Protein AF-A0A966PX24-F1 (afdb_monomer_lite)

Foldseek 3Di:
DDDDDDDPPDDDPPPDPPPQADQDDAFKWKKAFQQAPCLLVLDHDLPDLAHDKDKAWWAADPLAGIEGCPDPLVVVRGPDDIFMKMKGKMKIACADRHPNHGDVVCVVVLVIDIHMYIDGPVVVVLVVVQCVVPNSSFWIWMWGQHDSVVRDIHIDTDPGDVLVVCVVPPVVSNSVSSVSRSVCRVCNVVVRGDHDDSVRSVCSVVVVVDPDDDDDDDDPDPPDDPVVVVCVVPVPD

pLDDT: mean 80.32, std 22.21, range [27.73, 97.62]

Sequence (237 aa):
MSISTFTLGGSSPILSAGKARWKPQKGKYRISFVALPGIENGTPDFNASAPLFKGGRRLYNKDVGYFLDNGPEFQKFATEPSKVAIATVVVLWPVDMTTGKVDPTRLARGEYEVKTWTLSLDKYKQLDTTNSEFPLTKHDVLADVTDPTFHKMSFSPARENLLLSVKEKTPQIYNDLISVAKDLFNRLQDDIAQDLTVDQIREKLSGKNGGSPVAGMQNTASSFNADDVLNDVLGDI

Secondary structure (DSSP, 8-state):
--PPP--TTS--TT--TTSSB--PPSEEEEEEE---TTGGGT---TTSSS---EEEEEEEETTTEEEE--SHHHHTT-SEEEEEEEEEEEEEP-B-TTT--B-HHHHHTT--EEEEEEE-HHHHHHHHHHHHHS-TTTS-EEEEEEETTTTEEEEEE-SS-HHHHHHHH-HHHHHHHHHHHHHHHHTHHHHH-B---HHHHHHHHHTTT--PPP-----------TTHHHHTTSS--

Structure (mmCIF, N/CA/C/O backbone):
data_AF-A0A966PX24-F1
#
_entry.id   AF-A0A966PX24-F1
#
loop_
_atom_site.group_PDB
_atom_site.id
_atom_site.type_symbol
_atom_site.label_atom_id
_atom_site.label_alt_id
_atom_site.label_comp_id
_atom_site.label_asym_id
_atom_site.label_entity_id
_atom_site.label_seq_id
_atom_site.pdbx_PDB_ins_code
_atom_site.Cartn_x
_atom_site.Cartn_y
_atom_site.Cartn_z
_atom_site.occupancy
_atom_site.B_iso_or_equiv
_atom_site.auth_seq_id
_atom_site.auth_comp_id
_atom_site.auth_asym_id
_atom_site.auth_atom_id
_atom_site.pdbx_PDB_model_num
ATOM 1 N N . MET A 1 1 ? -11.482 -25.754 -13.880 1.00 31.16 1 MET A N 1
ATOM 2 C CA . MET A 1 1 ? -12.458 -24.924 -14.619 1.00 31.16 1 MET A CA 1
ATOM 3 C C . MET A 1 1 ? -13.615 -24.624 -13.685 1.00 31.16 1 MET A C 1
ATOM 5 O O . MET A 1 1 ? -14.239 -25.562 -13.218 1.00 31.16 1 MET A O 1
ATOM 9 N N . SER A 1 2 ? -13.841 -23.354 -13.357 1.00 29.16 2 SER A N 1
ATOM 10 C CA . SER A 1 2 ? -14.934 -22.901 -12.490 1.00 29.16 2 SER A CA 1
ATOM 11 C C . SER A 1 2 ? -15.694 -21.824 -13.254 1.00 29.16 2 SER A C 1
ATOM 13 O O . SER A 1 2 ? -15.174 -20.725 -13.434 1.00 29.16 2 SER A O 1
ATOM 15 N N . ILE A 1 3 ? -16.872 -22.171 -13.770 1.00 31.83 3 ILE A N 1
ATOM 16 C CA . ILE A 1 3 ? -17.788 -21.229 -14.418 1.00 31.83 3 ILE A CA 1
ATOM 17 C C . ILE A 1 3 ? -18.596 -20.552 -13.311 1.00 31.83 3 ILE A C 1
ATOM 19 O O . ILE A 1 3 ? -19.344 -21.216 -12.597 1.00 31.83 3 ILE A O 1
ATOM 23 N N . SER A 1 4 ? -18.448 -19.236 -13.179 1.00 31.05 4 SER A N 1
ATOM 24 C CA . SER A 1 4 ? -19.315 -18.419 -12.330 1.00 31.05 4 SER A CA 1
ATOM 25 C C . SER A 1 4 ? -20.559 -18.008 -13.120 1.00 31.05 4 SER A C 1
ATOM 27 O O . SER A 1 4 ? -20.455 -17.547 -14.255 1.00 31.05 4 SER A O 1
ATOM 29 N N . THR A 1 5 ? -21.735 -18.186 -12.518 1.00 28.95 5 THR A N 1
ATOM 30 C CA . THR A 1 5 ? -23.030 -17.772 -13.084 1.00 28.95 5 THR A CA 1
ATOM 31 C C . THR A 1 5 ? -23.319 -16.322 -12.691 1.00 28.95 5 THR A C 1
ATOM 33 O O . THR A 1 5 ? -23.063 -15.940 -11.551 1.00 28.95 5 THR A O 1
ATOM 36 N N . PHE A 1 6 ? -23.858 -15.522 -13.615 1.00 28.62 6 PHE A N 1
ATOM 37 C CA . PHE A 1 6 ? -24.203 -14.114 -13.391 1.00 28.62 6 PHE A CA 1
ATOM 38 C C . PHE A 1 6 ? -25.721 -13.912 -13.430 1.00 28.62 6 PHE A C 1
ATOM 40 O O . PHE A 1 6 ? -26.399 -14.450 -14.303 1.00 28.62 6 PHE A O 1
ATOM 47 N N . THR A 1 7 ? -26.244 -13.085 -12.525 1.00 32.84 7 THR A N 1
ATOM 48 C CA . THR A 1 7 ? -27.629 -12.590 -12.554 1.00 32.84 7 THR A CA 1
ATOM 49 C C . THR A 1 7 ? -27.636 -11.069 -12.684 1.00 32.84 7 THR A C 1
ATOM 51 O O . THR A 1 7 ? -26.924 -10.375 -11.957 1.00 32.84 7 THR A O 1
ATOM 54 N N . LEU A 1 8 ? -28.454 -10.548 -13.601 1.00 27.73 8 LEU A N 1
ATOM 55 C CA . LEU A 1 8 ? -28.658 -9.111 -13.804 1.00 27.73 8 LEU A CA 1
ATOM 56 C C . LEU A 1 8 ? -29.336 -8.482 -12.575 1.00 27.73 8 LEU A C 1
ATOM 58 O O . LEU A 1 8 ? -30.383 -8.955 -12.141 1.00 27.73 8 LEU A O 1
ATOM 62 N N . GLY A 1 9 ? -28.740 -7.413 -12.034 1.00 34.66 9 GLY A N 1
ATOM 63 C CA . GLY A 1 9 ? -29.301 -6.612 -10.932 1.00 34.66 9 GLY A CA 1
ATOM 64 C C . GLY A 1 9 ? -28.546 -6.674 -9.597 1.00 34.66 9 GLY A C 1
ATOM 65 O O . GLY A 1 9 ? -28.864 -5.906 -8.696 1.00 34.66 9 GLY A O 1
ATOM 66 N N . GLY A 1 10 ? -27.526 -7.527 -9.464 1.00 29.64 10 GLY A N 1
ATOM 67 C CA . GLY A 1 10 ? -26.609 -7.527 -8.318 1.00 29.64 10 GLY A CA 1
ATOM 68 C C . GLY A 1 10 ? -25.283 -6.854 -8.668 1.00 29.64 10 GLY A C 1
ATOM 69 O O . GLY A 1 10 ? -24.714 -7.121 -9.729 1.00 29.64 10 GLY A O 1
ATOM 70 N N . SER A 1 11 ? -24.766 -5.990 -7.793 1.00 32.47 11 SER A N 1
ATOM 71 C CA . SER A 1 11 ? -23.423 -5.413 -7.921 1.00 32.47 11 SER A CA 1
ATOM 72 C C . SER A 1 11 ? -22.376 -6.532 -7.963 1.00 32.47 11 SER A C 1
ATOM 74 O O . SER A 1 11 ? -22.016 -7.094 -6.933 1.00 32.47 11 SER A O 1
ATOM 76 N N . SER A 1 12 ? -21.911 -6.877 -9.163 1.00 35.41 12 SER A N 1
ATOM 77 C CA . SER A 1 12 ? -20.870 -7.882 -9.392 1.00 35.41 12 SER A CA 1
ATOM 78 C C . SER A 1 12 ? -19.492 -7.281 -9.070 1.00 35.41 12 SER A C 1
ATOM 80 O O . SER A 1 12 ? -19.063 -6.386 -9.800 1.00 35.41 12 SER A O 1
ATOM 82 N N . PRO A 1 13 ? -18.750 -7.743 -8.041 1.00 40.41 13 PRO A N 1
ATOM 83 C CA . PRO A 1 13 ? -17.466 -7.130 -7.676 1.00 40.41 13 PRO A CA 1
ATOM 84 C C . PRO A 1 13 ? -16.283 -7.556 -8.564 1.00 40.41 13 PRO A C 1
ATOM 86 O O . PRO A 1 13 ? -15.174 -7.063 -8.386 1.00 40.41 13 PRO A O 1
ATOM 89 N N . ILE A 1 14 ? -16.474 -8.488 -9.505 1.00 37.72 14 ILE A N 1
ATOM 90 C CA . ILE A 1 14 ? -15.361 -9.234 -10.129 1.00 37.72 14 ILE A CA 1
ATOM 91 C C . ILE A 1 14 ? -14.915 -8.686 -11.502 1.00 37.72 14 ILE A C 1
ATOM 93 O O . ILE A 1 14 ? -13.934 -9.158 -12.068 1.00 37.72 14 ILE A O 1
ATOM 97 N N . LEU A 1 15 ? -15.536 -7.628 -12.030 1.00 32.66 15 LEU A N 1
ATOM 98 C CA . LEU A 1 15 ? -15.174 -7.072 -13.344 1.00 32.66 15 LEU A CA 1
ATOM 99 C C . LEU A 1 15 ? -14.660 -5.634 -13.265 1.00 32.66 15 LEU A C 1
ATOM 101 O O . LEU A 1 15 ? -15.243 -4.714 -13.828 1.00 32.66 15 LEU A O 1
ATOM 105 N N . SER A 1 16 ? -13.518 -5.434 -12.607 1.00 37.44 16 SER A N 1
ATOM 106 C CA . SER A 1 16 ? -12.675 -4.277 -12.926 1.00 37.44 16 SER A CA 1
ATOM 107 C C . SER A 1 16 ? -11.226 -4.491 -12.498 1.00 37.44 16 SER A C 1
ATOM 109 O O . SER A 1 16 ? -10.823 -4.084 -11.408 1.00 37.44 16 SER A O 1
ATOM 111 N N . ALA A 1 17 ? -10.407 -5.036 -13.400 1.00 38.47 17 ALA A N 1
ATOM 112 C CA . ALA A 1 17 ? -8.948 -4.947 -13.294 1.00 38.47 17 ALA A CA 1
ATOM 113 C C . ALA A 1 17 ? -8.466 -3.480 -13.158 1.00 38.47 17 ALA A C 1
ATOM 115 O O . ALA A 1 17 ? -7.418 -3.220 -12.582 1.00 38.47 17 ALA A O 1
ATOM 116 N N . GLY A 1 18 ? -9.275 -2.499 -13.589 1.00 39.28 18 GLY A N 1
ATOM 117 C CA . GLY A 1 18 ? -8.998 -1.067 -13.431 1.00 39.28 18 GLY A CA 1
ATOM 118 C C . GLY A 1 18 ? -9.263 -0.450 -12.045 1.00 39.28 18 GLY A C 1
ATOM 119 O O . GLY A 1 18 ? -8.766 0.645 -11.799 1.00 39.28 18 GLY A O 1
ATOM 120 N N . LYS A 1 19 ? -10.008 -1.097 -11.126 1.00 55.34 19 LYS A N 1
ATOM 121 C CA . LYS A 1 19 ? -10.327 -0.520 -9.790 1.00 55.34 19 LYS A CA 1
ATOM 122 C C . LYS A 1 19 ? -9.577 -1.163 -8.623 1.00 55.34 19 LYS A C 1
ATOM 124 O O . LYS A 1 19 ? -9.807 -0.755 -7.487 1.00 55.34 19 LYS A O 1
ATOM 129 N N . ALA A 1 20 ? -8.723 -2.154 -8.872 1.00 77.25 20 ALA A N 1
ATOM 130 C CA . ALA A 1 20 ? -7.977 -2.840 -7.818 1.00 77.25 20 ALA A CA 1
ATOM 131 C C . ALA A 1 20 ? -6.827 -1.987 -7.265 1.00 77.25 20 ALA A C 1
ATOM 133 O O . ALA A 1 20 ? -6.558 -2.023 -6.070 1.00 77.25 20 ALA A O 1
ATOM 134 N N . ARG A 1 21 ? -6.188 -1.175 -8.114 1.00 88.44 21 ARG A N 1
ATOM 135 C CA . ARG A 1 21 ? -5.033 -0.360 -7.734 1.00 88.44 21 ARG A CA 1
ATOM 136 C C . ARG A 1 21 ? -5.440 1.016 -7.222 1.00 88.44 21 ARG A C 1
ATOM 138 O O . ARG A 1 21 ? -6.158 1.760 -7.888 1.00 88.44 21 ARG A O 1
ATOM 145 N N . TRP A 1 22 ? -4.910 1.395 -6.068 1.00 91.19 22 TRP A N 1
ATOM 146 C CA . TRP A 1 22 ? -5.082 2.719 -5.493 1.00 91.19 22 TRP A CA 1
ATOM 147 C C . TRP A 1 22 ? -4.162 3.739 -6.170 1.00 91.19 22 TRP A C 1
ATOM 149 O O . TRP A 1 22 ? -2.935 3.595 -6.188 1.00 91.19 22 TRP A O 1
ATOM 159 N N . LYS A 1 23 ? -4.775 4.794 -6.715 1.00 88.50 23 LYS A N 1
ATOM 160 C CA . LYS A 1 23 ? -4.105 6.005 -7.201 1.00 88.50 23 LYS A CA 1
ATOM 161 C C . LYS A 1 23 ? -4.527 7.177 -6.304 1.00 88.50 23 LYS A C 1
ATOM 163 O O . LYS A 1 23 ? -5.641 7.674 -6.476 1.00 88.50 23 LYS A O 1
ATOM 168 N N . PRO A 1 24 ? -3.696 7.579 -5.326 1.00 85.62 24 PRO A N 1
ATOM 169 C CA . PRO A 1 24 ? -4.083 8.579 -4.340 1.00 85.62 24 PRO A CA 1
ATOM 170 C C . PRO A 1 24 ? -4.392 9.928 -4.993 1.00 85.62 24 PRO A C 1
ATOM 172 O O . PRO A 1 24 ? -3.562 10.485 -5.708 1.00 85.62 24 PRO A O 1
ATOM 175 N N . GLN A 1 25 ? -5.577 10.460 -4.702 1.00 90.00 25 GLN A N 1
ATOM 176 C CA . GLN A 1 25 ? -5.963 11.839 -5.003 1.00 90.00 25 GLN A CA 1
ATOM 177 C C . GLN A 1 25 ? -5.630 12.755 -3.827 1.00 90.00 25 GLN A C 1
ATOM 179 O O . GLN A 1 25 ? -5.375 12.270 -2.724 1.00 90.00 25 GLN A O 1
ATOM 184 N N . LYS A 1 26 ? -5.660 14.072 -4.041 1.00 92.31 26 LYS A N 1
ATOM 185 C CA . LYS A 1 26 ? -5.439 15.051 -2.970 1.00 92.31 26 LYS A CA 1
ATOM 186 C C . LYS A 1 26 ? -6.411 14.818 -1.804 1.00 92.31 26 LYS A C 1
ATOM 188 O O . LYS A 1 26 ? -7.609 14.664 -2.032 1.00 92.31 26 LYS A O 1
ATOM 193 N N . GLY A 1 27 ? -5.899 14.836 -0.576 1.00 93.56 27 GLY A N 1
ATOM 194 C CA . GLY A 1 27 ? -6.696 14.685 0.642 1.00 93.56 27 GLY A CA 1
ATOM 195 C C . GLY A 1 27 ? -6.066 13.750 1.669 1.00 93.56 27 GLY A C 1
ATOM 196 O O . GLY A 1 27 ? -4.984 13.197 1.464 1.00 93.56 27 GLY A O 1
ATOM 197 N N . LYS A 1 28 ? -6.766 13.589 2.789 1.00 94.81 28 LYS A N 1
ATOM 198 C CA . LYS A 1 28 ? -6.360 12.748 3.913 1.00 94.81 28 LYS A CA 1
ATOM 199 C C . LYS A 1 28 ? -7.047 11.389 3.840 1.00 94.81 28 LYS A C 1
ATOM 201 O O . LYS A 1 28 ? -8.255 11.317 3.651 1.00 94.81 28 LYS A O 1
ATOM 206 N N . TYR A 1 29 ? -6.280 10.331 4.061 1.00 95.69 29 TYR A N 1
ATOM 207 C CA . TYR A 1 29 ? -6.734 8.944 4.067 1.00 95.69 29 TYR A CA 1
ATOM 208 C C . TYR A 1 29 ? -6.374 8.276 5.386 1.00 95.69 29 TYR A C 1
ATOM 210 O O . TYR A 1 29 ? -5.381 8.632 6.021 1.00 95.69 29 TYR A O 1
ATOM 218 N N . ARG A 1 30 ? -7.141 7.248 5.747 1.00 96.25 30 ARG A N 1
ATOM 219 C CA . ARG A 1 30 ? -6.789 6.303 6.805 1.00 96.25 30 ARG A CA 1
ATOM 220 C C . ARG A 1 30 ? -6.695 4.906 6.212 1.00 96.25 30 ARG A C 1
ATOM 222 O O . ARG A 1 30 ? -7.594 4.482 5.485 1.00 96.25 30 ARG A O 1
ATOM 229 N N . ILE A 1 31 ? -5.606 4.217 6.522 1.00 96.56 31 ILE A N 1
ATOM 230 C CA . ILE A 1 31 ? -5.179 3.008 5.825 1.00 96.56 31 ILE A CA 1
ATOM 231 C C . ILE A 1 31 ? -4.815 1.933 6.846 1.00 96.56 31 ILE A C 1
ATOM 233 O O . ILE A 1 31 ? -3.998 2.192 7.725 1.00 96.56 31 ILE A O 1
ATOM 237 N N . SER A 1 32 ? -5.351 0.722 6.702 1.00 97.62 32 SER A N 1
ATOM 238 C CA . SER A 1 32 ? -4.807 -0.463 7.386 1.00 97.62 32 SER A CA 1
ATOM 239 C C . SER A 1 32 ? -4.027 -1.326 6.404 1.00 97.62 32 SER A C 1
ATOM 241 O O . SER A 1 32 ? -4.484 -1.568 5.285 1.00 97.62 32 SER A O 1
ATOM 243 N N . PHE A 1 33 ? -2.887 -1.862 6.833 1.00 97.00 33 PHE A N 1
ATOM 244 C CA . PHE A 1 33 ? -2.220 -2.929 6.090 1.00 97.00 33 PHE A CA 1
ATOM 245 C C . PHE A 1 33 ? -2.942 -4.254 6.335 1.00 97.00 33 PHE A C 1
ATOM 247 O O . PHE A 1 33 ? -3.206 -4.621 7.479 1.00 97.00 33 PHE A O 1
ATOM 254 N N . VAL A 1 34 ? -3.270 -4.964 5.253 1.00 96.62 34 VAL A N 1
ATOM 255 C CA . VAL A 1 34 ? -3.973 -6.261 5.309 1.00 96.62 34 VAL A CA 1
ATOM 256 C C . VAL A 1 34 ? -3.150 -7.402 4.713 1.00 96.62 34 VAL A C 1
ATOM 258 O O . VAL A 1 34 ? -3.347 -8.561 5.075 1.00 96.62 34 VAL A O 1
ATOM 261 N N . ALA A 1 35 ? -2.173 -7.090 3.859 1.00 96.12 35 ALA A N 1
ATOM 262 C CA . ALA A 1 35 ? -1.153 -8.045 3.446 1.00 96.12 35 ALA A CA 1
ATOM 263 C C . ALA A 1 35 ? -0.196 -8.323 4.617 1.00 96.12 35 ALA A C 1
ATOM 265 O O . ALA A 1 35 ? 0.858 -7.710 4.715 1.00 96.12 35 ALA A O 1
ATOM 266 N N . LEU A 1 36 ? -0.577 -9.214 5.529 1.00 96.75 36 LEU A N 1
ATOM 267 C CA . LEU A 1 36 ? 0.240 -9.661 6.664 1.00 96.75 36 LEU A CA 1
ATOM 268 C C . LEU A 1 36 ? 0.666 -11.126 6.463 1.00 96.75 36 LEU A C 1
ATOM 270 O O . LEU A 1 36 ? 0.033 -11.829 5.669 1.00 96.75 36 LEU A O 1
ATOM 274 N N . PRO A 1 37 ? 1.692 -11.632 7.173 1.00 97.06 37 PRO A N 1
ATOM 275 C CA . PRO A 1 37 ? 1.992 -13.065 7.185 1.00 97.06 37 PRO A CA 1
ATOM 276 C C . PRO A 1 37 ? 0.732 -13.907 7.418 1.00 97.06 37 PRO A C 1
ATOM 278 O O . PRO A 1 37 ? -0.095 -13.571 8.257 1.00 97.06 37 PRO A O 1
ATOM 281 N N . GLY A 1 38 ? 0.545 -14.965 6.625 1.00 94.88 38 GLY A N 1
ATOM 282 C CA . GLY A 1 38 ? -0.666 -15.795 6.657 1.00 94.88 38 GLY A CA 1
ATOM 283 C C . GLY A 1 38 ? -1.834 -15.311 5.783 1.00 94.88 38 GLY A C 1
ATOM 284 O O . GLY A 1 38 ? -2.823 -16.035 5.656 1.00 94.88 38 GLY A O 1
ATOM 285 N N . ILE A 1 39 ? -1.732 -14.152 5.113 1.00 95.50 39 ILE A N 1
ATOM 286 C CA . ILE A 1 39 ? -2.782 -13.656 4.199 1.00 95.50 39 ILE A CA 1
ATOM 287 C C . ILE A 1 39 ? -3.087 -14.621 3.043 1.00 95.50 39 ILE A C 1
ATOM 289 O O . ILE A 1 39 ? -4.239 -14.755 2.639 1.00 95.50 39 ILE A O 1
ATOM 293 N N . GLU A 1 40 ? -2.090 -15.364 2.558 1.00 91.44 40 GLU A N 1
ATOM 294 C CA . GLU A 1 40 ? -2.246 -16.376 1.498 1.00 91.44 40 GLU A CA 1
ATOM 295 C C . GLU A 1 40 ? -3.238 -17.483 1.905 1.00 91.44 40 GLU A C 1
ATOM 297 O O . GLU A 1 40 ? -4.001 -18.004 1.086 1.00 91.44 40 GLU A O 1
ATOM 302 N N . ASN A 1 41 ? -3.315 -17.765 3.207 1.00 93.44 41 ASN A N 1
ATOM 303 C CA . ASN A 1 41 ? -4.239 -18.729 3.799 1.00 93.44 41 ASN A CA 1
ATOM 304 C C . ASN A 1 41 ? -5.554 -18.085 4.269 1.00 93.44 41 ASN A C 1
ATOM 306 O O . ASN A 1 41 ? -6.441 -18.789 4.738 1.00 93.44 41 ASN A O 1
ATOM 310 N N . GLY A 1 42 ? -5.715 -16.765 4.113 1.00 92.56 42 GLY A N 1
ATOM 311 C CA . GLY A 1 42 ? -6.862 -16.017 4.635 1.00 92.56 42 GLY A CA 1
ATOM 312 C C . GLY A 1 42 ? -6.808 -15.800 6.151 1.00 92.56 42 GLY A C 1
ATOM 313 O O . GLY A 1 42 ? -7.828 -15.514 6.770 1.00 92.56 42 GLY A O 1
ATOM 314 N N . THR A 1 43 ? -5.632 -15.937 6.764 1.00 94.50 43 THR A N 1
ATOM 315 C CA . THR A 1 43 ? -5.435 -15.816 8.215 1.00 94.50 43 THR A CA 1
ATOM 316 C C . THR A 1 43 ? -4.285 -14.849 8.511 1.00 94.50 43 THR A C 1
ATOM 318 O O . THR A 1 43 ? -3.214 -15.289 8.932 1.00 94.50 43 THR A O 1
ATOM 321 N N . PRO A 1 44 ? -4.450 -13.540 8.244 1.00 95.44 44 PRO A N 1
ATOM 322 C CA . PRO A 1 44 ? -3.389 -12.564 8.470 1.00 95.44 44 PRO A CA 1
ATOM 323 C C . PRO A 1 44 ? -3.030 -12.459 9.961 1.00 95.44 44 PRO A C 1
ATOM 325 O O . PRO A 1 44 ? -3.906 -12.319 10.822 1.00 95.44 44 PRO A O 1
ATOM 328 N N . ASP A 1 45 ? -1.732 -12.509 10.251 1.00 95.44 45 ASP A N 1
ATOM 329 C CA . ASP A 1 45 ? -1.166 -12.453 11.594 1.00 95.44 45 ASP A CA 1
ATOM 330 C C . ASP A 1 45 ? -0.832 -11.012 12.007 1.00 95.44 45 ASP A C 1
ATOM 332 O O . ASP A 1 45 ? 0.125 -10.400 11.531 1.00 95.44 45 ASP A O 1
ATOM 336 N N . PHE A 1 46 ? -1.614 -10.478 12.944 1.00 94.25 46 PHE A N 1
ATOM 337 C CA . PHE A 1 46 ? -1.433 -9.138 13.514 1.00 94.25 46 PHE A CA 1
ATOM 338 C C . PHE A 1 46 ? -0.325 -9.073 14.579 1.00 94.25 46 PHE A C 1
ATOM 340 O O . PHE A 1 46 ? 0.015 -7.988 15.053 1.00 94.25 46 PHE A O 1
ATOM 347 N N . ASN A 1 47 ? 0.241 -10.218 14.975 1.00 95.06 47 ASN A N 1
ATOM 348 C CA . ASN A 1 47 ? 1.397 -10.283 15.868 1.00 95.06 47 ASN A CA 1
ATOM 349 C C . ASN A 1 47 ? 2.726 -10.330 15.111 1.00 95.06 47 ASN A C 1
ATOM 351 O O . ASN A 1 47 ? 3.780 -10.231 15.741 1.00 95.06 47 ASN A O 1
ATOM 355 N N . ALA A 1 48 ? 2.682 -10.429 13.782 1.00 93.81 48 ALA A N 1
ATOM 356 C CA . ALA A 1 48 ? 3.857 -10.286 12.947 1.00 93.81 48 ALA A CA 1
ATOM 357 C C . ALA A 1 48 ? 4.534 -8.921 13.154 1.00 93.81 48 ALA A C 1
ATOM 359 O O . ALA A 1 48 ? 3.891 -7.910 13.462 1.00 93.81 48 ALA A O 1
ATOM 360 N N . SER A 1 49 ? 5.848 -8.896 12.940 1.00 90.94 49 SER A N 1
ATOM 361 C CA . SER A 1 49 ? 6.679 -7.698 13.097 1.00 90.94 49 SER A CA 1
ATOM 362 C C . SER A 1 49 ? 6.423 -6.629 12.032 1.00 90.94 49 SER A C 1
ATOM 364 O O . SER A 1 49 ? 6.657 -5.448 12.287 1.00 90.94 49 SER A O 1
ATOM 366 N N . ALA A 1 50 ? 5.962 -7.021 10.841 1.00 94.06 50 ALA A N 1
ATOM 367 C CA . ALA A 1 50 ? 5.728 -6.108 9.731 1.00 94.06 50 ALA A CA 1
ATOM 368 C C . ALA A 1 50 ? 4.691 -6.655 8.730 1.00 94.06 50 ALA A C 1
ATOM 370 O O . ALA A 1 50 ? 4.524 -7.874 8.609 1.00 94.06 50 ALA A O 1
ATOM 371 N N . PRO A 1 51 ? 4.026 -5.767 7.968 1.00 96.38 51 PRO A N 1
ATOM 372 C CA . PRO A 1 51 ? 3.290 -6.144 6.768 1.00 96.38 51 PRO A CA 1
ATOM 373 C C . PRO A 1 51 ? 4.193 -6.720 5.671 1.00 96.38 51 PRO A C 1
ATOM 375 O O . PRO A 1 51 ? 5.395 -6.464 5.610 1.00 96.38 51 PRO A O 1
ATOM 378 N N . LEU A 1 52 ? 3.580 -7.460 4.756 1.00 95.81 52 LEU A N 1
ATOM 379 C CA . LEU A 1 52 ? 4.204 -8.005 3.563 1.00 95.81 52 LEU A CA 1
ATOM 380 C C . LEU A 1 52 ? 4.179 -6.994 2.415 1.00 95.81 52 LEU A C 1
ATOM 382 O O . LEU A 1 52 ? 3.169 -6.342 2.126 1.00 95.81 52 LEU A O 1
ATOM 386 N N . PHE A 1 53 ? 5.293 -6.949 1.694 1.00 93.81 53 PHE A N 1
ATOM 387 C CA . PHE A 1 53 ? 5.455 -6.187 0.466 1.00 93.81 53 PHE A CA 1
ATOM 388 C C . PHE A 1 53 ? 6.073 -7.088 -0.602 1.00 93.81 53 PHE A C 1
ATOM 390 O O . PHE A 1 53 ? 6.925 -7.923 -0.302 1.00 93.81 53 PHE A O 1
ATOM 397 N N . LYS A 1 54 ? 5.669 -6.901 -1.859 1.00 91.38 54 LYS A N 1
ATOM 398 C CA . LYS A 1 54 ? 6.361 -7.461 -3.027 1.00 91.38 54 LYS A CA 1
ATOM 399 C C . LYS A 1 54 ? 7.077 -6.321 -3.732 1.00 91.38 54 LYS A C 1
ATOM 401 O O . LYS A 1 54 ? 6.510 -5.244 -3.883 1.00 91.38 54 LYS A O 1
ATOM 406 N N . GLY A 1 55 ? 8.323 -6.519 -4.132 1.00 89.56 55 GLY A N 1
ATOM 407 C CA . GLY A 1 55 ? 9.124 -5.463 -4.738 1.00 89.56 55 GLY A CA 1
ATOM 408 C C . GLY A 1 55 ? 9.981 -5.988 -5.871 1.00 89.56 55 GLY A C 1
ATOM 409 O O . GLY A 1 55 ? 10.364 -7.153 -5.880 1.00 89.56 55 GLY A O 1
ATOM 410 N N . GLY A 1 56 ? 10.283 -5.112 -6.820 1.00 89.50 56 GLY A N 1
ATOM 411 C CA . GLY A 1 56 ? 11.136 -5.435 -7.951 1.00 89.50 56 GLY A CA 1
ATOM 412 C C . GLY A 1 56 ? 11.624 -4.184 -8.660 1.00 89.50 56 GLY A C 1
ATOM 413 O O . GLY A 1 56 ? 11.087 -3.083 -8.490 1.00 89.50 56 GLY A O 1
ATOM 414 N N . ARG A 1 57 ? 12.669 -4.356 -9.465 1.00 92.31 57 ARG A N 1
ATOM 415 C CA . ARG A 1 57 ? 13.078 -3.346 -10.436 1.00 92.31 57 ARG A CA 1
ATOM 416 C C . ARG A 1 57 ? 12.236 -3.517 -11.690 1.00 92.31 57 ARG A C 1
ATOM 418 O O . ARG A 1 57 ? 12.034 -4.635 -12.156 1.00 92.31 57 ARG A O 1
ATOM 425 N N . ARG A 1 58 ? 11.735 -2.407 -12.221 1.00 92.62 58 ARG A N 1
ATOM 426 C CA . ARG A 1 58 ? 10.941 -2.394 -13.446 1.00 92.62 58 ARG A CA 1
ATOM 427 C C . ARG A 1 58 ? 11.442 -1.343 -14.415 1.00 92.62 58 ARG A C 1
ATOM 429 O O . ARG A 1 58 ? 11.892 -0.265 -14.017 1.00 92.62 58 ARG A O 1
ATOM 436 N N . LEU A 1 59 ? 11.291 -1.665 -15.684 1.00 94.38 59 LEU A N 1
ATOM 437 C CA . LEU A 1 59 ? 11.520 -0.800 -16.823 1.00 94.38 59 LEU A CA 1
ATOM 438 C C . LEU A 1 59 ? 10.173 -0.340 -17.376 1.00 94.38 59 LEU A C 1
ATOM 440 O O . LEU A 1 59 ? 9.127 -0.930 -17.094 1.00 94.38 59 LEU A O 1
ATOM 444 N N . TYR A 1 60 ? 10.204 0.739 -18.148 1.00 94.19 60 TYR A N 1
ATOM 445 C CA . TYR A 1 60 ? 9.034 1.257 -18.837 1.00 94.19 60 TYR A CA 1
ATOM 446 C C . TYR A 1 60 ? 9.363 1.493 -20.302 1.00 94.19 60 TYR A C 1
ATOM 448 O O . TYR A 1 60 ? 10.422 2.028 -20.631 1.00 94.19 60 TYR A O 1
ATOM 456 N N . ASN A 1 61 ? 8.432 1.113 -21.166 1.00 93.19 61 ASN A N 1
ATOM 457 C CA . ASN A 1 61 ? 8.384 1.534 -22.555 1.00 93.19 61 ASN A CA 1
ATOM 458 C C . ASN A 1 61 ? 6.926 1.866 -22.889 1.00 93.19 61 ASN A C 1
ATOM 460 O O . ASN A 1 61 ? 6.029 1.111 -22.522 1.00 93.19 61 ASN A O 1
ATOM 464 N N . LYS A 1 62 ? 6.684 2.971 -23.599 1.00 90.69 62 LYS A N 1
ATOM 465 C CA . LYS A 1 62 ? 5.331 3.430 -23.958 1.00 90.69 62 LYS A CA 1
ATOM 466 C C . LYS A 1 62 ? 4.480 2.384 -24.699 1.00 90.69 62 LYS A C 1
ATOM 468 O O . LYS A 1 62 ? 3.269 2.367 -24.530 1.00 90.69 62 LYS A O 1
ATOM 473 N N . ASP A 1 63 ? 5.101 1.523 -25.503 1.00 88.56 63 ASP A N 1
ATOM 474 C CA . ASP A 1 63 ? 4.422 0.540 -26.353 1.00 88.56 63 ASP A CA 1
ATOM 475 C C . ASP A 1 63 ? 4.262 -0.826 -25.664 1.00 88.56 63 ASP A C 1
ATOM 477 O O . ASP A 1 63 ? 3.457 -1.649 -26.089 1.00 88.56 63 ASP A O 1
ATOM 481 N N . VAL A 1 64 ? 5.001 -1.064 -24.577 1.00 89.31 64 VAL A N 1
ATOM 482 C CA . VAL A 1 64 ? 5.020 -2.345 -23.844 1.00 89.31 64 VAL A CA 1
ATOM 483 C C . VAL A 1 64 ? 4.351 -2.225 -22.468 1.00 89.31 64 VAL A C 1
ATOM 485 O O . VAL A 1 64 ? 3.796 -3.197 -21.945 1.00 89.31 64 VAL A O 1
ATOM 488 N N . GLY A 1 65 ? 4.383 -1.029 -21.878 1.00 90.56 65 GLY A N 1
ATOM 489 C CA . GLY A 1 65 ? 4.040 -0.762 -20.486 1.00 90.56 65 GLY A CA 1
ATOM 490 C C . GLY A 1 65 ? 5.212 -1.022 -19.534 1.00 90.56 65 GLY A C 1
ATOM 491 O O . GLY A 1 65 ? 6.382 -0.950 -19.915 1.00 90.56 65 GLY A O 1
ATOM 492 N N . TYR A 1 66 ? 4.893 -1.309 -18.268 1.00 91.94 66 TYR A N 1
ATOM 493 C CA . TYR A 1 66 ? 5.883 -1.704 -17.263 1.00 91.94 66 TYR A CA 1
ATOM 494 C C . TYR A 1 66 ? 6.213 -3.198 -17.366 1.00 91.94 66 TYR A C 1
ATOM 496 O O . TYR A 1 66 ? 5.298 -4.026 -17.397 1.00 91.94 66 TYR A O 1
ATOM 504 N N . PHE A 1 67 ? 7.504 -3.533 -17.351 1.00 91.75 67 PHE A N 1
ATOM 505 C CA . PHE A 1 67 ? 8.020 -4.908 -17.354 1.00 91.75 67 PHE A CA 1
ATOM 506 C C . PHE A 1 67 ? 9.223 -5.056 -16.410 1.00 91.75 67 PHE A C 1
ATOM 508 O O . PHE A 1 67 ? 9.873 -4.062 -16.078 1.00 91.75 67 PHE A O 1
ATOM 515 N N . LEU A 1 68 ? 9.479 -6.268 -15.914 1.00 92.06 68 LEU A N 1
ATOM 516 C CA . LEU A 1 68 ? 10.555 -6.526 -14.952 1.00 92.06 68 LEU A CA 1
ATOM 517 C C . LEU A 1 68 ? 11.945 -6.293 -15.566 1.00 92.06 68 LEU A C 1
ATOM 519 O O . LEU A 1 68 ? 12.206 -6.612 -16.725 1.00 92.06 68 LEU A O 1
ATOM 523 N N . ASP A 1 69 ? 12.843 -5.713 -14.769 1.00 93.44 69 ASP A N 1
ATOM 524 C CA . ASP A 1 69 ? 14.252 -5.522 -15.126 1.00 93.44 69 ASP A CA 1
ATOM 525 C C . ASP A 1 69 ? 15.043 -6.795 -14.805 1.00 93.44 69 ASP A C 1
ATOM 527 O O . ASP A 1 69 ? 15.659 -6.907 -13.744 1.00 93.44 69 ASP A O 1
ATOM 531 N N . ASN A 1 70 ? 14.984 -7.767 -15.716 1.00 92.44 70 ASN A N 1
ATOM 532 C CA . ASN A 1 70 ? 15.635 -9.071 -15.560 1.00 92.44 70 ASN A CA 1
ATOM 533 C C . ASN A 1 70 ? 17.095 -9.095 -16.058 1.00 92.44 70 ASN A C 1
ATOM 535 O O . ASN A 1 70 ? 17.755 -10.125 -15.948 1.00 92.44 70 ASN A O 1
ATOM 539 N N . GLY A 1 71 ? 17.626 -7.974 -16.563 1.00 91.44 71 GLY A N 1
ATOM 540 C CA . GLY A 1 71 ? 19.012 -7.897 -17.023 1.00 91.44 71 GLY A CA 1
ATOM 541 C C . GLY A 1 71 ? 19.287 -6.798 -18.056 1.00 91.44 71 GLY A C 1
ATOM 542 O O . GLY A 1 71 ? 18.363 -6.147 -18.554 1.00 91.44 71 GLY A O 1
ATOM 543 N N . PRO A 1 72 ? 20.566 -6.578 -18.419 1.00 93.00 72 PRO A N 1
ATOM 544 C CA . PRO A 1 72 ? 20.974 -5.547 -19.380 1.00 93.00 72 PRO A CA 1
ATOM 545 C C . PRO A 1 72 ? 20.291 -5.646 -20.754 1.00 93.00 72 PRO A C 1
ATOM 547 O O . PRO A 1 72 ? 20.113 -4.642 -21.443 1.00 93.00 72 PRO A O 1
ATOM 550 N N . GLU A 1 73 ? 19.899 -6.844 -21.181 1.00 93.19 73 GLU A N 1
ATOM 551 C CA . GLU A 1 73 ? 19.179 -7.089 -22.430 1.00 93.19 73 GLU A CA 1
ATOM 552 C C . GLU A 1 73 ? 17.768 -6.490 -22.442 1.00 93.19 73 GLU A C 1
ATOM 554 O O . GLU A 1 73 ? 17.332 -6.020 -23.491 1.00 93.19 73 GLU A O 1
ATOM 559 N N . PHE A 1 74 ? 17.099 -6.421 -21.288 1.00 94.12 74 PHE A N 1
ATOM 560 C CA . PHE A 1 74 ? 15.778 -5.807 -21.133 1.00 94.12 74 PHE A CA 1
ATOM 561 C C . PHE A 1 74 ? 15.852 -4.279 -21.199 1.00 94.12 74 PHE A C 1
ATOM 563 O O . PHE A 1 74 ? 14.978 -3.623 -21.769 1.00 94.12 74 PHE A O 1
ATOM 570 N N . GLN A 1 75 ? 16.935 -3.706 -20.671 1.00 93.44 75 GLN A N 1
ATOM 571 C CA . GLN A 1 75 ? 17.147 -2.256 -20.601 1.00 93.44 75 GLN A CA 1
ATOM 572 C C . GLN A 1 75 ? 17.246 -1.603 -21.981 1.00 93.44 75 GLN A C 1
ATOM 574 O O . GLN A 1 75 ? 16.859 -0.449 -22.140 1.00 93.44 75 GLN A O 1
ATOM 579 N N . LYS A 1 76 ? 17.682 -2.356 -22.999 1.00 93.19 76 LYS A N 1
ATOM 580 C CA . LYS A 1 76 ? 17.745 -1.896 -24.398 1.00 93.19 76 LYS A CA 1
ATOM 581 C C . LYS A 1 76 ? 16.382 -1.491 -24.960 1.00 93.19 76 LYS A C 1
ATOM 583 O O . LYS A 1 76 ? 16.327 -0.725 -25.916 1.00 93.19 76 LYS A O 1
ATOM 588 N N . PHE A 1 77 ? 15.300 -2.014 -24.388 1.00 92.00 77 PHE A N 1
ATOM 589 C CA . PHE A 1 77 ? 13.936 -1.715 -24.812 1.00 92.00 77 PHE A CA 1
ATOM 590 C C . PHE A 1 77 ? 13.284 -0.615 -23.975 1.00 92.00 77 PHE A C 1
ATOM 592 O O . PHE A 1 77 ? 12.178 -0.199 -24.296 1.00 92.00 77 PHE A O 1
ATOM 599 N N . ALA A 1 78 ? 13.913 -0.149 -22.897 1.00 92.19 78 ALA A N 1
ATOM 600 C CA . ALA A 1 78 ? 13.312 0.824 -22.000 1.00 92.19 78 ALA A CA 1
ATOM 601 C C . ALA A 1 78 ? 13.472 2.259 -22.521 1.00 92.19 78 ALA A C 1
ATOM 603 O O . ALA A 1 78 ? 14.505 2.625 -23.076 1.00 92.19 78 ALA A O 1
ATOM 604 N N . THR A 1 79 ? 12.456 3.092 -22.304 1.00 91.12 79 THR A N 1
ATOM 605 C CA . THR A 1 79 ? 12.516 4.539 -22.572 1.00 91.12 79 THR A CA 1
ATOM 606 C C . THR A 1 79 ? 12.953 5.336 -21.348 1.00 91.12 79 THR A C 1
ATOM 608 O O . THR A 1 79 ? 13.314 6.503 -21.459 1.00 91.12 79 THR A O 1
ATOM 611 N N . GLU A 1 80 ? 12.904 4.716 -20.170 1.00 91.19 80 GLU A N 1
ATOM 612 C CA . GLU A 1 80 ? 13.295 5.313 -18.900 1.00 91.19 80 GLU A CA 1
ATOM 613 C C . GLU A 1 80 ? 14.254 4.394 -18.135 1.00 91.19 80 GLU A C 1
ATOM 615 O O . GLU A 1 80 ? 14.200 3.171 -18.305 1.00 91.19 80 GLU A O 1
ATOM 620 N N . PRO A 1 81 ? 15.088 4.950 -17.236 1.00 92.38 81 PRO A N 1
ATOM 621 C CA . PRO A 1 81 ? 15.895 4.148 -16.331 1.00 92.38 81 PRO A CA 1
ATOM 622 C C . PRO A 1 81 ? 15.044 3.211 -15.470 1.00 92.38 81 PRO A C 1
ATOM 624 O O . PRO A 1 81 ? 13.933 3.547 -15.053 1.00 92.38 81 PRO A O 1
ATOM 627 N N . SER A 1 82 ? 15.624 2.061 -15.138 1.00 92.94 82 SER A N 1
ATOM 628 C CA . SER A 1 82 ? 15.062 1.099 -14.193 1.00 92.94 82 SER A CA 1
ATOM 629 C C . SER A 1 82 ? 14.744 1.745 -12.845 1.00 92.94 82 SER A C 1
ATOM 631 O O . SER A 1 82 ? 15.619 2.345 -12.211 1.00 92.94 82 SER A O 1
ATOM 633 N N . LYS A 1 83 ? 13.502 1.586 -12.383 1.00 91.94 83 LYS A N 1
ATOM 634 C CA . LYS A 1 83 ? 13.009 2.124 -11.108 1.00 91.94 83 LYS A CA 1
ATOM 635 C C . LYS A 1 83 ? 12.568 0.991 -10.189 1.00 91.94 83 LYS A C 1
ATOM 637 O O . LYS A 1 83 ? 11.992 0.001 -10.635 1.00 91.94 83 LYS A O 1
ATOM 642 N N . VAL A 1 84 ? 12.799 1.161 -8.889 1.00 91.25 84 VAL A N 1
ATOM 643 C CA . VAL A 1 84 ? 12.260 0.260 -7.862 1.00 91.25 84 VAL A CA 1
ATOM 644 C C . VAL A 1 84 ? 10.774 0.552 -7.678 1.00 91.25 84 VAL A C 1
ATOM 646 O O . VAL A 1 84 ? 10.381 1.703 -7.474 1.00 91.25 84 VAL A O 1
ATOM 649 N N . ALA A 1 85 ? 9.961 -0.495 -7.724 1.00 90.00 85 ALA A N 1
ATOM 650 C CA . ALA A 1 85 ? 8.551 -0.447 -7.387 1.00 90.00 85 ALA A CA 1
ATOM 651 C C . ALA A 1 85 ? 8.251 -1.499 -6.325 1.00 90.00 85 ALA A C 1
ATOM 653 O O . ALA A 1 85 ? 8.665 -2.651 -6.436 1.00 90.00 85 ALA A O 1
ATOM 654 N N . ILE A 1 86 ? 7.544 -1.072 -5.286 1.00 91.19 86 ILE A N 1
ATOM 655 C CA . ILE A 1 86 ? 7.149 -1.900 -4.152 1.00 91.19 86 ILE A CA 1
ATOM 656 C C . ILE A 1 86 ? 5.628 -1.860 -4.102 1.00 91.19 86 ILE A C 1
ATOM 658 O O . ILE A 1 86 ? 5.042 -0.801 -4.307 1.00 91.19 86 ILE A O 1
ATOM 662 N N . ALA A 1 87 ? 4.973 -2.986 -3.875 1.00 92.81 87 ALA A N 1
ATOM 663 C CA . ALA A 1 87 ? 3.530 -3.079 -3.796 1.00 92.81 87 ALA A CA 1
ATOM 664 C C . ALA A 1 87 ? 3.086 -3.863 -2.562 1.00 92.81 87 ALA A C 1
ATOM 666 O O . ALA A 1 87 ? 3.795 -4.735 -2.060 1.00 92.81 87 ALA A O 1
ATOM 667 N N . THR A 1 88 ? 1.895 -3.540 -2.079 1.00 96.00 88 THR A N 1
ATOM 668 C CA . THR A 1 88 ? 1.219 -4.216 -0.966 1.00 96.00 88 THR A CA 1
ATOM 669 C C . THR A 1 88 ? -0.297 -4.105 -1.140 1.00 96.00 88 THR A C 1
ATOM 671 O O . THR A 1 88 ? -0.767 -3.460 -2.082 1.00 96.00 88 THR A O 1
ATOM 674 N N . VAL A 1 89 ? -1.063 -4.725 -0.243 1.00 96.38 89 VAL A N 1
ATOM 675 C CA . VAL A 1 89 ? -2.527 -4.625 -0.198 1.00 96.38 89 VAL A CA 1
ATOM 676 C C . VAL A 1 89 ? -2.943 -3.904 1.074 1.00 96.38 89 VAL A C 1
ATOM 678 O O . VAL A 1 89 ? -2.502 -4.245 2.177 1.00 96.38 89 VAL A O 1
ATOM 681 N N . VAL A 1 90 ? -3.815 -2.916 0.908 1.00 96.88 90 VAL A N 1
ATOM 682 C CA . VAL A 1 90 ? -4.304 -2.055 1.979 1.00 96.88 90 VAL A CA 1
ATOM 683 C C . VAL A 1 90 ? -5.824 -1.980 1.986 1.00 96.88 90 VAL A C 1
ATOM 685 O O . VAL A 1 90 ? -6.478 -2.154 0.956 1.00 96.88 90 VAL A O 1
ATOM 688 N N . VAL A 1 91 ? -6.374 -1.678 3.157 1.00 96.50 91 VAL A N 1
ATOM 689 C CA . VAL A 1 91 ? -7.769 -1.273 3.329 1.00 96.50 91 VAL A CA 1
ATOM 690 C C . VAL A 1 91 ? -7.810 0.242 3.463 1.00 96.50 91 VAL A C 1
ATOM 692 O O . VAL A 1 91 ? -7.145 0.805 4.331 1.00 96.50 91 VAL A O 1
ATOM 695 N N . LEU A 1 92 ? -8.587 0.892 2.604 1.00 95.81 92 LEU A N 1
ATOM 696 C CA . LEU A 1 92 ? -8.906 2.309 2.669 1.00 95.81 92 LEU A CA 1
ATOM 697 C C . LEU A 1 92 ? -10.231 2.467 3.406 1.00 95.81 92 LEU A C 1
ATOM 699 O O . LEU A 1 92 ? -11.270 1.960 2.970 1.00 95.81 92 LEU A O 1
ATOM 703 N N . TRP A 1 93 ? -10.189 3.174 4.528 1.00 94.62 93 TRP A N 1
ATOM 704 C CA . TRP A 1 93 ? -11.382 3.429 5.322 1.00 94.62 93 TRP A CA 1
ATOM 705 C C . TRP A 1 93 ? -12.148 4.636 4.784 1.00 94.62 93 TRP A C 1
ATOM 707 O O . TRP A 1 93 ? -11.525 5.596 4.321 1.00 94.62 93 TRP A O 1
ATOM 717 N N . PRO A 1 94 ? -13.491 4.632 4.870 1.00 93.00 94 PRO A N 1
ATOM 718 C CA . PRO A 1 94 ? -14.275 5.791 4.489 1.00 93.00 94 PRO A CA 1
ATOM 719 C C . PRO A 1 94 ? -13.992 6.919 5.480 1.00 93.00 94 PRO A C 1
ATOM 721 O O . PRO A 1 94 ? -14.328 6.836 6.662 1.00 93.00 94 PRO A O 1
ATOM 724 N N . VAL A 1 95 ? -13.349 7.971 4.990 1.00 92.94 95 VAL A N 1
ATOM 725 C CA . VAL A 1 95 ? -13.010 9.162 5.766 1.00 92.94 95 VAL A CA 1
ATOM 726 C C . VAL A 1 95 ? -13.575 10.411 5.105 1.00 92.94 95 VAL A C 1
ATOM 728 O O . VAL A 1 95 ? -13.851 10.437 3.902 1.00 92.94 95 VAL A O 1
ATOM 731 N N . ASP A 1 96 ? -13.704 11.468 5.893 1.00 91.94 96 ASP A N 1
ATOM 732 C CA . ASP A 1 96 ? -13.730 12.826 5.371 1.00 91.94 96 ASP A CA 1
ATOM 733 C C . ASP A 1 96 ? -12.321 13.189 4.883 1.00 91.94 96 ASP A C 1
ATOM 735 O O . ASP A 1 96 ? -11.375 13.281 5.664 1.00 91.94 96 ASP A O 1
ATOM 739 N N . MET A 1 97 ? -12.194 13.418 3.579 1.00 89.75 97 MET A N 1
ATOM 740 C CA . MET A 1 97 ? -10.931 13.717 2.897 1.00 89.75 97 MET A CA 1
ATOM 741 C C . MET A 1 97 ? -10.262 15.023 3.357 1.00 89.75 97 MET A C 1
ATOM 743 O O . MET A 1 97 ? -9.073 15.222 3.106 1.00 89.75 97 MET A O 1
ATOM 747 N N . THR A 1 98 ? -10.996 15.911 4.030 1.00 88.56 98 THR A N 1
ATOM 748 C CA . THR A 1 98 ? -10.481 17.184 4.560 1.00 88.56 98 THR A CA 1
ATOM 749 C C . THR A 1 98 ? -9.883 16.999 5.950 1.00 88.56 98 THR A C 1
ATOM 751 O O . THR A 1 98 ? -8.826 17.551 6.261 1.00 88.56 98 THR A O 1
ATOM 754 N N . THR A 1 99 ? -10.546 16.209 6.798 1.00 88.31 99 THR A N 1
ATOM 755 C CA . THR A 1 99 ? -10.166 16.038 8.210 1.00 88.31 99 THR A CA 1
ATOM 756 C C . THR A 1 99 ? -9.405 14.742 8.488 1.00 88.31 99 THR A C 1
ATOM 758 O O . THR A 1 99 ? -8.704 14.655 9.495 1.00 88.31 99 THR A O 1
ATOM 761 N N . GLY A 1 100 ? -9.511 13.743 7.611 1.00 86.31 100 GLY A N 1
ATOM 762 C CA . GLY A 1 100 ? -8.984 12.389 7.800 1.00 86.31 100 GLY A CA 1
ATOM 763 C C . GLY A 1 100 ? -9.757 11.568 8.838 1.00 86.31 100 GLY A C 1
ATOM 764 O O . GLY A 1 100 ? -9.328 10.470 9.195 1.00 86.31 100 GLY A O 1
ATOM 765 N N . LYS A 1 101 ? -10.879 12.090 9.354 1.00 90.56 101 LYS A N 1
ATOM 766 C CA . LYS A 1 101 ? -11.712 11.388 10.334 1.00 90.56 101 LYS A CA 1
ATOM 767 C C . LYS A 1 101 ? -12.570 10.342 9.642 1.00 90.56 101 LYS A C 1
ATOM 769 O O . LYS A 1 101 ? -13.140 10.595 8.587 1.00 90.56 101 LYS A O 1
ATOM 774 N N . VAL A 1 102 ? -12.676 9.181 10.275 1.00 91.69 102 VAL A N 1
ATOM 775 C CA . VAL A 1 102 ? -13.494 8.061 9.799 1.00 91.69 102 VAL A CA 1
ATOM 776 C C . VAL A 1 102 ? -14.962 8.436 9.881 1.00 91.69 102 VAL A C 1
ATOM 778 O O . VAL A 1 102 ? -15.408 8.969 10.896 1.00 91.69 102 VAL A O 1
ATOM 781 N N . ASP A 1 103 ? -15.703 8.123 8.825 1.00 89.88 103 ASP A N 1
ATOM 782 C CA . ASP A 1 103 ? -17.152 8.240 8.796 1.00 89.88 103 ASP A CA 1
ATOM 783 C C . ASP A 1 103 ? -17.774 6.905 9.252 1.00 89.88 103 ASP A C 1
ATOM 785 O O . ASP A 1 103 ? -17.773 5.927 8.492 1.00 89.88 103 ASP A O 1
ATOM 789 N N . PRO A 1 104 ? -18.303 6.825 10.489 1.00 86.44 104 PRO A N 1
ATOM 790 C CA . PRO A 1 104 ? -18.853 5.585 11.026 1.00 86.44 104 PRO A CA 1
ATOM 791 C C . PRO A 1 104 ? -20.111 5.132 10.278 1.00 86.44 104 PRO A C 1
ATOM 793 O O . PRO A 1 104 ? -20.378 3.935 10.214 1.00 86.44 104 PRO A O 1
ATOM 796 N N . THR A 1 105 ? -20.865 6.062 9.683 1.00 87.81 105 THR A N 1
ATOM 797 C CA . THR A 1 105 ? -22.089 5.746 8.938 1.00 87.81 105 THR A CA 1
ATOM 798 C C . THR A 1 105 ? -21.735 5.047 7.634 1.00 87.81 105 THR A C 1
ATOM 800 O O . THR A 1 105 ? -22.301 4.004 7.310 1.00 87.81 105 THR A O 1
ATOM 803 N N . ARG A 1 106 ? -20.757 5.589 6.901 1.00 87.31 106 ARG A N 1
ATOM 804 C CA . ARG A 1 106 ? -20.250 4.982 5.662 1.00 87.31 106 ARG A CA 1
ATOM 805 C C . ARG A 1 106 ? -19.558 3.649 5.930 1.00 87.31 106 ARG A C 1
ATOM 807 O O . ARG A 1 106 ? -19.759 2.696 5.181 1.00 87.31 106 ARG A O 1
ATOM 814 N N . LEU A 1 107 ? -18.809 3.552 7.031 1.00 85.50 107 LEU A N 1
ATOM 815 C CA . LEU A 1 107 ? -18.199 2.294 7.458 1.00 85.50 107 LEU A CA 1
ATOM 816 C C . LEU A 1 107 ? -19.255 1.223 7.757 1.00 85.50 107 LEU A C 1
ATOM 818 O O . LEU A 1 107 ? -19.127 0.100 7.279 1.00 85.50 107 LEU A O 1
ATOM 822 N N . ALA A 1 108 ? -20.316 1.571 8.491 1.00 81.12 108 ALA A N 1
ATOM 823 C CA . ALA A 1 108 ? -21.408 0.648 8.805 1.00 81.12 108 ALA A CA 1
ATOM 824 C C . ALA A 1 108 ? -22.172 0.174 7.556 1.00 81.12 108 ALA A C 1
ATOM 826 O O . ALA A 1 108 ? -22.698 -0.936 7.547 1.00 81.12 108 ALA A O 1
ATOM 827 N N . ARG A 1 109 ? -22.197 0.983 6.489 1.00 84.62 109 ARG A N 1
ATOM 828 C CA . ARG A 1 109 ? -22.737 0.603 5.171 1.00 84.62 109 ARG A CA 1
ATOM 829 C C . ARG A 1 109 ? -21.768 -0.214 4.309 1.00 84.62 109 ARG A C 1
ATOM 831 O O . ARG A 1 109 ? -22.129 -0.589 3.199 1.00 84.62 109 ARG A O 1
ATOM 838 N N . GLY A 1 110 ? -20.557 -0.483 4.794 1.00 82.00 110 GLY A N 1
ATOM 839 C CA . GLY A 1 110 ? -19.551 -1.256 4.068 1.00 82.00 110 GLY A CA 1
ATOM 840 C C . GLY A 1 110 ? -18.829 -0.482 2.963 1.00 82.00 110 GLY A C 1
ATOM 841 O O . GLY A 1 110 ? -18.266 -1.095 2.065 1.00 82.00 110 GLY A O 1
ATOM 842 N N . GLU A 1 111 ? -18.808 0.855 3.007 1.00 88.62 111 GLU A N 1
ATOM 843 C CA . GLU A 1 111 ? -18.162 1.700 1.983 1.00 88.62 111 GLU A CA 1
ATOM 844 C C . GLU A 1 111 ? -16.625 1.788 2.122 1.00 88.62 111 GLU A C 1
ATOM 846 O O . GLU A 1 111 ? -16.015 2.818 1.828 1.00 88.62 111 GLU A O 1
ATOM 851 N N . TYR A 1 112 ? -15.984 0.731 2.612 1.00 90.12 112 TYR A N 1
ATOM 852 C CA . TYR A 1 112 ? -14.527 0.600 2.621 1.00 90.12 112 TYR A CA 1
ATOM 853 C C . TYR A 1 112 ? -14.029 0.050 1.279 1.00 90.12 112 TYR A C 1
ATOM 855 O O . TYR A 1 112 ? -14.774 -0.577 0.526 1.00 90.12 112 TYR A O 1
ATOM 863 N N . GLU A 1 113 ? -12.740 0.228 0.991 1.00 92.88 113 GLU A N 1
ATOM 864 C CA . GLU A 1 113 ? -12.129 -0.343 -0.209 1.00 92.88 113 GLU A CA 1
ATOM 865 C C . GLU A 1 113 ? -10.887 -1.166 0.124 1.00 92.88 113 GLU A C 1
ATOM 867 O O . GLU A 1 113 ? -10.012 -0.711 0.853 1.00 92.88 113 GLU A O 1
ATOM 872 N N . VAL A 1 114 ? -10.759 -2.352 -0.471 1.00 94.62 114 VAL A N 1
ATOM 873 C CA . VAL A 1 114 ? -9.497 -3.105 -0.478 1.00 94.62 114 VAL A CA 1
ATOM 874 C C . VAL A 1 114 ? -8.804 -2.854 -1.803 1.00 94.62 114 VAL A C 1
ATOM 876 O O . VAL A 1 114 ? -9.385 -3.107 -2.862 1.00 94.62 114 VAL A O 1
ATOM 879 N N . LYS A 1 115 ? -7.577 -2.340 -1.752 1.00 95.06 115 LYS A N 1
ATOM 880 C CA . LYS A 1 115 ? -6.815 -1.969 -2.944 1.00 95.06 115 LYS A CA 1
ATOM 881 C C . LYS A 1 115 ? -5.375 -2.443 -2.853 1.00 95.06 115 LYS A C 1
ATOM 883 O O . LYS A 1 115 ? -4.796 -2.532 -1.771 1.00 95.06 115 LYS A O 1
ATOM 888 N N . THR A 1 116 ? -4.761 -2.662 -4.005 1.00 94.62 116 THR A N 1
ATOM 889 C CA . THR A 1 116 ? -3.308 -2.743 -4.113 1.00 94.62 116 THR A CA 1
ATOM 890 C C . THR A 1 116 ? -2.714 -1.346 -4.170 1.00 94.62 116 THR A C 1
ATOM 892 O O . THR A 1 116 ? -3.304 -0.412 -4.716 1.00 94.62 116 THR A O 1
ATOM 895 N N . TRP A 1 117 ? -1.531 -1.174 -3.598 1.00 93.62 117 TRP A N 1
ATOM 896 C CA . 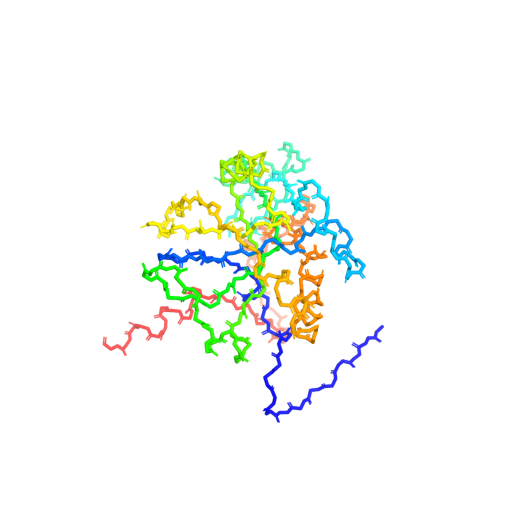TRP A 1 117 ? -0.845 0.106 -3.598 1.00 93.62 117 TRP A CA 1
ATOM 897 C C . TRP A 1 117 ? 0.606 -0.073 -4.006 1.00 93.62 117 TRP A C 1
ATOM 899 O O . TRP A 1 117 ? 1.385 -0.694 -3.290 1.00 93.62 117 TRP A O 1
ATOM 909 N N . THR A 1 118 ? 0.963 0.491 -5.161 1.00 91.44 118 THR A N 1
ATOM 910 C CA . THR A 1 118 ? 2.348 0.559 -5.633 1.00 91.44 118 THR A CA 1
ATOM 911 C C . THR A 1 118 ? 2.987 1.869 -5.185 1.00 91.44 118 THR A C 1
ATOM 913 O O . THR A 1 118 ? 2.516 2.954 -5.535 1.00 91.44 118 THR A O 1
ATOM 916 N N . LEU A 1 119 ? 4.094 1.770 -4.464 1.00 89.25 119 LEU A N 1
ATOM 917 C CA . LEU A 1 119 ? 4.829 2.867 -3.856 1.00 89.25 119 LEU A CA 1
ATOM 918 C C . LEU A 1 119 ? 6.317 2.831 -4.238 1.00 89.25 119 LEU A C 1
ATOM 920 O O . LEU A 1 119 ? 6.848 1.822 -4.709 1.00 89.25 119 LEU A O 1
ATOM 924 N N . SER A 1 120 ? 6.975 3.982 -4.097 1.00 90.06 120 SER A N 1
ATOM 925 C CA . SER A 1 120 ? 8.410 4.141 -4.345 1.00 90.06 120 SER A CA 1
ATOM 926 C C . SER A 1 120 ? 9.237 3.681 -3.144 1.00 90.06 120 SER A C 1
ATOM 928 O O . SER A 1 120 ? 8.733 3.609 -2.023 1.00 90.06 120 SER A O 1
ATOM 930 N N . LEU A 1 121 ? 10.534 3.449 -3.361 1.00 89.31 121 LEU A N 1
ATOM 931 C CA . LEU A 1 121 ? 11.470 3.113 -2.285 1.00 89.31 121 LEU A CA 1
ATOM 932 C C . LEU A 1 121 ? 11.477 4.157 -1.156 1.00 89.31 121 LEU A C 1
ATOM 934 O O . LEU A 1 121 ? 11.544 3.791 0.012 1.00 89.31 121 LEU A O 1
ATOM 938 N N . ASP A 1 122 ? 11.360 5.443 -1.483 1.00 91.19 122 ASP A N 1
ATOM 939 C CA . ASP A 1 122 ? 11.363 6.506 -0.470 1.00 91.19 122 ASP A CA 1
ATOM 940 C C . ASP A 1 122 ? 10.138 6.429 0.446 1.00 91.19 122 ASP A C 1
ATOM 942 O O . ASP A 1 122 ? 10.263 6.557 1.661 1.00 91.19 122 ASP A O 1
ATOM 946 N N . LYS A 1 123 ? 8.957 6.146 -0.118 1.00 91.56 123 LYS A N 1
ATOM 947 C CA . LYS A 1 123 ? 7.730 5.950 0.669 1.00 91.56 123 LYS A 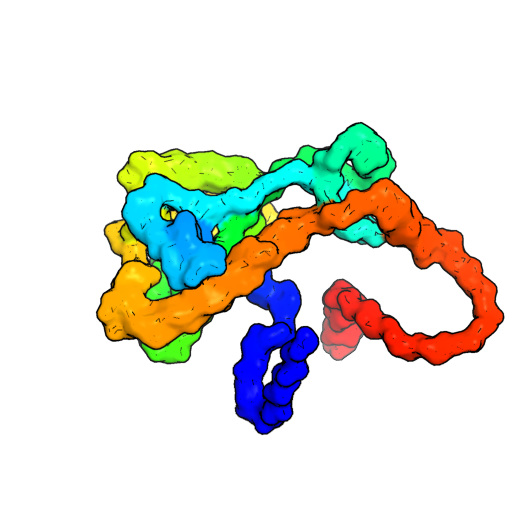CA 1
ATOM 948 C C . LYS A 1 123 ? 7.815 4.698 1.528 1.00 91.56 123 LYS A C 1
ATOM 950 O O . LYS A 1 123 ? 7.386 4.724 2.674 1.00 91.56 123 LYS A O 1
ATOM 955 N N . TYR A 1 124 ? 8.397 3.627 0.990 1.00 93.38 124 TYR A N 1
ATOM 956 C CA . TYR A 1 124 ? 8.642 2.411 1.758 1.00 93.38 124 TYR A CA 1
ATOM 957 C C . TYR A 1 124 ? 9.522 2.697 2.974 1.00 93.38 124 TYR A C 1
ATOM 959 O O . TYR A 1 124 ? 9.155 2.331 4.080 1.00 93.38 124 TYR A O 1
ATOM 967 N N . LYS A 1 125 ? 10.633 3.422 2.794 1.00 92.75 125 LYS A N 1
ATOM 968 C CA . LYS A 1 125 ? 11.529 3.796 3.898 1.00 92.75 125 LYS A CA 1
ATOM 969 C C . LYS A 1 125 ? 10.829 4.645 4.960 1.00 92.75 125 LYS A C 1
ATOM 971 O O . LYS A 1 125 ? 11.052 4.428 6.141 1.00 92.75 125 LYS A O 1
ATOM 976 N N . GLN A 1 126 ? 9.957 5.576 4.564 1.00 92.81 126 GLN A N 1
ATOM 977 C CA . GLN A 1 126 ? 9.159 6.353 5.525 1.00 92.81 126 GLN A CA 1
ATOM 978 C C . GLN A 1 126 ? 8.217 5.462 6.350 1.00 92.81 126 GLN A C 1
ATOM 980 O O . GLN A 1 126 ? 8.079 5.653 7.560 1.00 92.81 126 GLN A O 1
ATOM 985 N N . LEU A 1 127 ? 7.581 4.480 5.705 1.00 93.50 127 LEU A N 1
ATOM 986 C CA . LEU A 1 127 ? 6.728 3.502 6.381 1.00 93.50 127 LEU A CA 1
ATOM 987 C C . LEU A 1 127 ? 7.540 2.565 7.282 1.00 93.50 127 LEU A C 1
ATOM 989 O O . LEU A 1 127 ? 7.090 2.271 8.380 1.00 9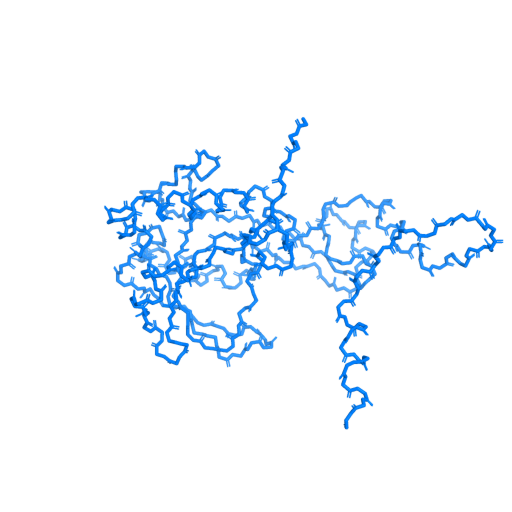3.50 127 LEU A O 1
ATOM 993 N N . ASP A 1 128 ? 8.732 2.146 6.861 1.00 93.56 128 ASP A N 1
ATOM 994 C CA . ASP A 1 128 ? 9.643 1.306 7.647 1.00 93.56 128 ASP A CA 1
ATOM 995 C C . ASP A 1 128 ? 10.100 2.016 8.931 1.00 93.56 128 ASP A C 1
ATOM 997 O O . ASP A 1 128 ? 9.990 1.464 10.026 1.00 93.56 128 ASP A O 1
ATOM 1001 N N . THR A 1 129 ? 10.480 3.297 8.825 1.00 92.31 129 THR A N 1
ATOM 1002 C CA . THR A 1 129 ? 10.745 4.147 9.996 1.00 92.31 129 THR A CA 1
ATOM 1003 C C . THR A 1 129 ? 9.520 4.256 10.901 1.00 92.31 129 THR A C 1
ATOM 1005 O O . THR A 1 129 ? 9.653 4.179 12.114 1.00 92.31 129 THR A O 1
ATOM 1008 N N . THR A 1 130 ? 8.319 4.397 10.333 1.00 92.25 130 THR A N 1
ATOM 1009 C CA . THR A 1 130 ? 7.085 4.453 11.135 1.00 92.25 130 THR A CA 1
ATOM 1010 C C . THR A 1 130 ? 6.813 3.115 11.831 1.00 92.25 130 THR A C 1
ATOM 1012 O O . THR A 1 130 ? 6.421 3.106 12.991 1.00 92.25 130 THR A O 1
ATOM 1015 N N . ASN A 1 131 ? 7.055 1.989 11.153 1.00 93.25 131 ASN A N 1
ATOM 1016 C CA . ASN A 1 131 ? 6.807 0.639 11.661 1.00 93.25 131 ASN A CA 1
ATOM 1017 C C . ASN A 1 131 ? 7.691 0.275 12.860 1.00 93.25 131 ASN A C 1
ATOM 1019 O O . ASN A 1 131 ? 7.261 -0.505 13.708 1.00 93.25 131 ASN A O 1
ATOM 1023 N N . SER A 1 132 ? 8.912 0.815 12.930 1.00 91.56 132 SER A N 1
ATOM 1024 C CA . SER A 1 132 ? 9.834 0.541 14.039 1.00 91.56 132 SER A CA 1
ATOM 1025 C C . SER A 1 132 ? 9.348 1.126 15.371 1.00 91.56 132 SER A C 1
ATOM 1027 O O . SER A 1 132 ? 9.579 0.524 16.419 1.00 91.56 132 SER A O 1
ATOM 1029 N N . GLU A 1 133 ? 8.633 2.253 15.330 1.00 90.00 133 GLU A N 1
ATOM 1030 C CA . GLU A 1 133 ? 8.044 2.904 16.507 1.00 90.00 133 GLU A CA 1
ATOM 1031 C C . GLU A 1 133 ? 6.580 2.493 16.730 1.00 90.00 133 GLU A C 1
ATOM 1033 O O . GLU A 1 133 ? 6.154 2.253 17.860 1.00 90.00 133 GLU A O 1
ATOM 1038 N N . PHE A 1 134 ? 5.810 2.385 15.646 1.00 93.88 134 PHE A N 1
ATOM 1039 C CA . PHE A 1 134 ? 4.384 2.073 15.642 1.00 93.88 134 PHE A CA 1
ATOM 1040 C C . PHE A 1 134 ? 4.127 0.916 14.671 1.00 93.88 134 PHE A C 1
ATOM 1042 O O . PHE A 1 134 ? 3.918 1.159 13.479 1.00 93.88 134 PHE A O 1
ATOM 1049 N N . PRO A 1 135 ? 4.117 -0.343 15.152 1.00 94.75 135 PRO A N 1
ATOM 1050 C CA . PRO A 1 135 ? 3.948 -1.510 14.293 1.00 94.75 135 PRO A CA 1
ATOM 1051 C C . PRO A 1 135 ? 2.707 -1.391 13.402 1.00 94.75 135 PRO A C 1
ATOM 1053 O O . PRO A 1 135 ? 1.575 -1.355 13.888 1.00 94.75 135 PRO A O 1
ATOM 1056 N N . LEU A 1 136 ? 2.904 -1.367 12.085 1.00 94.88 136 LEU A N 1
ATOM 1057 C CA . LEU A 1 136 ? 1.848 -1.170 11.083 1.00 94.88 136 LEU A CA 1
ATOM 1058 C C . LEU A 1 136 ? 0.897 -2.371 10.980 1.00 94.88 136 LEU A C 1
ATOM 1060 O O . LEU A 1 136 ? -0.158 -2.293 10.355 1.00 94.88 136 LEU A O 1
ATOM 1064 N N . THR A 1 137 ? 1.254 -3.484 11.623 1.00 94.81 137 THR A N 1
ATOM 1065 C CA . THR A 1 137 ? 0.363 -4.623 11.863 1.00 94.81 137 THR A CA 1
ATOM 1066 C C . THR A 1 137 ? -0.675 -4.326 12.947 1.00 94.81 137 THR A C 1
ATOM 1068 O O . THR A 1 137 ? -1.723 -4.957 12.967 1.00 94.81 137 THR A O 1
ATOM 1071 N N . LYS A 1 138 ? -0.431 -3.345 13.826 1.00 94.56 138 LYS A N 1
ATOM 1072 C CA . LYS A 1 138 ? -1.277 -3.007 14.988 1.00 94.56 138 LYS A CA 1
ATOM 1073 C C . LYS A 1 138 ? -1.830 -1.587 14.967 1.00 94.56 138 LYS A C 1
ATOM 1075 O O . LYS A 1 138 ? -2.724 -1.277 15.751 1.00 94.56 138 LYS A O 1
ATOM 1080 N N . HIS A 1 139 ? -1.336 -0.747 14.065 1.00 96.00 139 HIS A N 1
ATOM 1081 C CA . HIS A 1 139 ? -1.722 0.652 13.928 1.00 96.00 139 HIS A CA 1
ATOM 1082 C C . HIS A 1 139 ? -2.091 0.968 12.480 1.00 96.00 139 HIS A C 1
ATOM 1084 O O . HIS A 1 139 ? -1.467 0.456 11.550 1.00 96.00 139 HIS A O 1
ATOM 1090 N N . ASP A 1 140 ? -3.105 1.811 12.284 1.00 96.56 140 ASP A N 1
ATOM 1091 C CA . ASP A 1 140 ? -3.382 2.365 10.958 1.00 96.56 140 ASP A CA 1
ATOM 1092 C C . ASP A 1 140 ? -2.374 3.462 10.604 1.00 96.56 140 ASP A C 1
ATOM 1094 O O . ASP A 1 140 ? -1.755 4.081 11.471 1.00 96.56 140 ASP A O 1
ATOM 1098 N N . VAL A 1 141 ? -2.276 3.763 9.314 1.00 95.94 141 VAL A N 1
ATOM 1099 C CA . VAL A 1 141 ? -1.548 4.918 8.793 1.00 95.94 141 VAL A CA 1
ATOM 1100 C C . VAL A 1 141 ? -2.534 5.983 8.344 1.00 95.94 141 VAL A C 1
ATOM 1102 O O . VAL A 1 141 ? -3.458 5.720 7.573 1.00 95.94 141 VAL A O 1
ATOM 1105 N N . LEU A 1 142 ? -2.306 7.207 8.799 1.00 96.00 142 LEU A N 1
ATOM 1106 C CA . LEU A 1 142 ? -2.904 8.406 8.240 1.00 96.00 142 LEU A CA 1
ATOM 1107 C C . LEU A 1 142 ? -1.984 8.911 7.131 1.00 96.00 142 LEU A C 1
ATOM 1109 O O . LEU A 1 142 ? -0.818 9.216 7.375 1.00 96.00 142 LEU A O 1
ATOM 1113 N N . ALA A 1 143 ? -2.502 8.976 5.910 1.00 95.19 143 ALA A N 1
ATOM 1114 C CA . ALA A 1 143 ? -1.772 9.497 4.765 1.00 95.19 143 ALA A CA 1
ATOM 1115 C C . ALA A 1 143 ? -2.354 10.849 4.357 1.00 95.19 143 ALA A C 1
ATOM 1117 O O . ALA A 1 143 ? -3.550 10.946 4.090 1.00 95.19 143 ALA A O 1
ATOM 1118 N N . ASP A 1 144 ? -1.519 11.880 4.277 1.00 95.25 144 ASP A N 1
ATOM 1119 C CA . ASP A 1 144 ? -1.908 13.192 3.756 1.00 95.25 144 ASP A CA 1
ATOM 1120 C C . ASP A 1 144 ? -1.291 13.388 2.374 1.00 95.25 144 ASP A C 1
ATOM 1122 O O . ASP A 1 144 ? -0.069 13.451 2.234 1.00 95.25 144 ASP A O 1
ATOM 1126 N N . VAL A 1 145 ? -2.131 13.432 1.343 1.00 93.44 145 VAL A N 1
ATOM 1127 C CA . VAL A 1 145 ? -1.722 13.600 -0.050 1.00 93.44 145 VAL A CA 1
ATOM 1128 C C . VAL A 1 145 ? -1.889 15.066 -0.419 1.00 93.44 145 VAL A C 1
ATOM 1130 O O . VAL A 1 145 ? -3.001 15.548 -0.652 1.00 93.44 145 VAL A O 1
ATOM 1133 N N . THR A 1 146 ? -0.769 15.778 -0.504 1.00 90.94 146 THR A N 1
ATOM 1134 C CA . THR A 1 146 ? -0.751 17.222 -0.774 1.00 90.94 146 THR A CA 1
ATOM 1135 C C . THR A 1 146 ? -0.682 17.538 -2.265 1.00 90.94 146 THR A C 1
ATOM 1137 O O . THR A 1 146 ? -1.193 18.571 -2.700 1.00 90.94 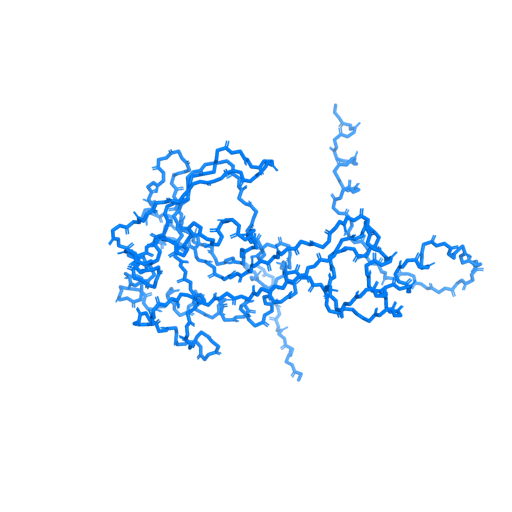146 THR A O 1
ATOM 1140 N N . ASP A 1 147 ? -0.101 16.631 -3.050 1.00 85.56 147 ASP A N 1
ATOM 1141 C CA . ASP A 1 147 ? 0.145 16.793 -4.481 1.00 85.56 147 ASP A CA 1
ATOM 1142 C C . ASP A 1 147 ? -0.055 15.442 -5.191 1.00 85.56 147 ASP A C 1
ATOM 1144 O O . ASP A 1 147 ? 0.827 14.579 -5.120 1.00 85.56 147 ASP A O 1
ATOM 1148 N N . PRO A 1 148 ? -1.214 15.211 -5.835 1.00 81.44 148 PRO A N 1
ATOM 1149 C CA . PRO A 1 148 ? -1.506 13.934 -6.477 1.00 81.44 148 PRO A CA 1
ATOM 1150 C C . PRO A 1 148 ? -0.665 13.714 -7.739 1.00 81.44 148 PRO A C 1
ATOM 1152 O O . PRO A 1 148 ? -0.292 12.579 -8.012 1.00 81.44 148 PRO A O 1
ATOM 1155 N N . THR A 1 149 ? -0.290 14.772 -8.466 1.00 79.06 149 THR A N 1
ATOM 1156 C CA . THR A 1 149 ? 0.491 14.673 -9.711 1.00 79.06 149 THR A CA 1
ATOM 1157 C C . THR A 1 149 ? 1.886 14.120 -9.449 1.00 79.06 149 THR A C 1
ATOM 1159 O O . THR A 1 149 ? 2.344 13.201 -10.125 1.00 79.06 149 THR A O 1
ATOM 1162 N N . PHE A 1 150 ? 2.552 14.639 -8.417 1.00 73.56 150 PHE A N 1
ATOM 1163 C CA . PHE A 1 150 ? 3.867 14.150 -7.994 1.00 73.56 150 PHE A CA 1
ATOM 1164 C C . PHE A 1 150 ? 3.773 13.074 -6.902 1.00 73.56 150 PHE A C 1
ATOM 1166 O O . PHE A 1 150 ? 4.790 12.633 -6.366 1.00 73.56 150 PHE A O 1
ATOM 1173 N N . HIS A 1 151 ? 2.551 12.654 -6.561 1.00 79.12 151 HIS A N 1
ATOM 1174 C CA . HIS A 1 151 ? 2.225 11.768 -5.449 1.00 79.12 151 HIS A CA 1
ATOM 1175 C C . HIS A 1 151 ? 2.958 12.134 -4.142 1.00 79.12 151 HIS A C 1
ATOM 1177 O O . HIS A 1 151 ? 3.428 11.230 -3.435 1.00 79.12 151 HIS A O 1
ATOM 1183 N N . LYS A 1 152 ? 3.090 13.430 -3.819 1.00 86.75 152 LYS A N 1
ATOM 1184 C CA . LYS A 1 152 ? 3.680 13.854 -2.542 1.00 86.75 152 LYS A CA 1
ATOM 1185 C C . LYS A 1 152 ? 2.697 13.530 -1.435 1.00 86.75 152 LYS A C 1
ATOM 1187 O O . LYS A 1 152 ? 1.543 13.961 -1.463 1.00 86.75 152 LYS A O 1
ATOM 1192 N N . MET A 1 153 ? 3.175 12.753 -0.477 1.00 91.69 153 MET A N 1
ATOM 1193 C CA . MET A 1 153 ? 2.383 12.329 0.657 1.00 91.69 153 MET A CA 1
ATOM 1194 C C . MET A 1 153 ? 3.247 12.216 1.902 1.00 91.69 153 MET A C 1
ATOM 1196 O O . MET A 1 153 ? 4.432 11.895 1.798 1.00 91.69 153 MET A O 1
ATOM 1200 N N . SER A 1 154 ? 2.644 12.478 3.052 1.00 92.38 154 SER A N 1
ATOM 1201 C CA . SER A 1 154 ? 3.234 12.233 4.364 1.00 92.38 154 SER A CA 1
ATOM 1202 C C . SER A 1 154 ? 2.427 11.179 5.111 1.00 92.38 154 SER A C 1
ATOM 1204 O O . SER A 1 154 ? 1.236 10.989 4.852 1.00 92.38 154 SER A O 1
ATOM 1206 N N . PHE A 1 155 ? 3.096 10.489 6.029 1.00 94.50 155 PHE A N 1
ATOM 1207 C CA . PHE A 1 155 ? 2.510 9.433 6.841 1.00 94.50 155 PHE A CA 1
ATOM 1208 C C . PHE A 1 155 ? 2.616 9.795 8.312 1.00 94.50 155 PHE A C 1
ATOM 1210 O O . PHE A 1 155 ? 3.652 10.283 8.765 1.00 94.50 155 PHE A O 1
ATOM 1217 N N . SER A 1 156 ? 1.554 9.528 9.058 1.00 94.06 156 SER A N 1
ATOM 1218 C CA . SER A 1 156 ? 1.580 9.536 10.513 1.00 94.06 156 SER A CA 1
ATOM 1219 C C . SER A 1 156 ? 0.818 8.330 11.060 1.00 94.06 156 SER A C 1
ATOM 1221 O O . SER A 1 156 ? -0.144 7.870 10.439 1.00 94.06 156 SER A O 1
ATOM 1223 N N . PRO A 1 157 ? 1.241 7.771 12.201 1.00 93.69 157 PRO A N 1
ATOM 1224 C CA . PRO A 1 157 ? 0.559 6.635 12.799 1.00 93.69 157 PRO A CA 1
ATOM 1225 C C . PRO A 1 157 ? -0.770 7.074 13.425 1.00 93.69 157 PRO A C 1
ATOM 1227 O O . PRO A 1 157 ? -0.868 8.121 14.074 1.00 93.69 157 PRO A O 1
ATOM 1230 N N . ALA A 1 158 ? -1.799 6.247 13.273 1.00 92.62 158 ALA A N 1
ATOM 1231 C CA . ALA A 1 158 ? -2.994 6.318 14.097 1.00 92.62 158 ALA A CA 1
ATOM 1232 C C . ALA A 1 158 ? -2.791 5.494 15.377 1.00 92.62 158 ALA A C 1
ATOM 1234 O O . ALA A 1 158 ? -2.056 4.510 15.407 1.00 92.62 158 ALA A O 1
ATOM 1235 N N . ARG A 1 159 ? -3.495 5.858 16.450 1.00 87.81 159 ARG A N 1
ATOM 1236 C CA . ARG A 1 159 ? -3.387 5.141 17.734 1.00 87.81 159 ARG A CA 1
ATOM 1237 C C . ARG A 1 159 ? -3.929 3.716 17.688 1.00 87.81 159 ARG A C 1
ATOM 1239 O O . ARG A 1 159 ? -3.497 2.879 18.466 1.00 87.81 159 ARG A O 1
ATOM 1246 N N . GLU A 1 160 ? -4.867 3.451 16.797 1.00 91.94 160 GLU A N 1
ATOM 1247 C CA . GLU A 1 160 ? -5.656 2.223 16.754 1.00 91.94 160 GLU A CA 1
ATOM 1248 C C . GLU A 1 160 ? -5.657 1.649 15.330 1.00 91.94 160 GLU A C 1
ATOM 1250 O O . GLU A 1 160 ? -5.367 2.361 14.361 1.00 91.94 160 GLU A O 1
ATOM 1255 N N . ASN A 1 161 ? -6.012 0.371 15.209 1.00 93.31 161 ASN A N 1
ATOM 1256 C CA . ASN A 1 161 ? -6.187 -0.304 13.931 1.00 93.31 161 ASN A CA 1
ATOM 1257 C C . ASN A 1 161 ? -7.655 -0.697 13.740 1.00 93.31 161 ASN A C 1
ATOM 1259 O O . ASN A 1 161 ? -8.238 -1.449 14.532 1.00 93.31 161 ASN A O 1
ATOM 1263 N N . LEU A 1 162 ? -8.272 -0.146 12.696 1.00 93.94 162 LEU A N 1
ATOM 1264 C CA . LEU A 1 162 ? -9.682 -0.400 12.417 1.00 93.94 162 LEU A CA 1
ATOM 1265 C C . LEU A 1 162 ? -9.933 -1.820 11.925 1.00 93.94 162 LEU A C 1
ATOM 1267 O O . LEU A 1 162 ? -10.986 -2.369 12.230 1.00 93.94 162 LEU A O 1
ATOM 1271 N N . LEU A 1 163 ? -8.981 -2.441 11.227 1.00 94.25 163 LEU A N 1
ATOM 1272 C CA . LEU A 1 163 ? -9.135 -3.818 10.764 1.00 94.25 163 LEU A CA 1
ATOM 1273 C C . LEU A 1 163 ? -9.261 -4.792 11.947 1.00 94.25 163 LEU A C 1
ATOM 1275 O O . LEU A 1 163 ? -10.114 -5.678 11.912 1.00 94.25 163 LEU A O 1
ATOM 1279 N N . LEU A 1 164 ? -8.483 -4.587 13.016 1.00 93.62 164 LEU A N 1
ATOM 1280 C CA . LEU A 1 164 ? -8.618 -5.316 14.282 1.00 93.62 164 LEU A CA 1
ATOM 1281 C C . LEU A 1 164 ? -9.979 -5.060 14.939 1.00 93.62 164 LEU A C 1
ATOM 1283 O O . LEU A 1 164 ? -10.664 -6.002 15.328 1.00 93.62 164 LEU A O 1
ATOM 1287 N N . SER A 1 165 ? -10.418 -3.800 14.983 1.00 91.69 165 SER A N 1
ATOM 1288 C CA . SER A 1 165 ? -11.734 -3.449 15.540 1.00 91.69 165 SER A CA 1
ATOM 1289 C C . SER A 1 165 ? -12.886 -4.115 14.774 1.00 91.69 165 SER A C 1
ATOM 1291 O O . SER A 1 165 ? -13.861 -4.567 15.372 1.00 91.69 165 SER A O 1
ATOM 1293 N N . VAL A 1 166 ? -12.777 -4.185 13.445 1.00 91.19 166 VAL A N 1
ATOM 1294 C CA . VAL A 1 166 ? -13.750 -4.837 12.559 1.00 91.19 166 VAL A CA 1
ATOM 1295 C C . VAL A 1 166 ? -13.716 -6.355 12.733 1.00 91.19 166 VAL A C 1
ATOM 1297 O O . VAL A 1 166 ? -14.779 -6.967 12.787 1.00 91.19 166 VAL A O 1
ATOM 1300 N N . LYS A 1 167 ? -12.532 -6.959 12.897 1.00 92.69 167 LYS A N 1
ATOM 1301 C CA . LYS A 1 167 ? -12.378 -8.390 13.206 1.00 92.69 167 LYS A CA 1
ATOM 1302 C C . LYS A 1 167 ? -13.154 -8.795 14.459 1.00 92.69 167 LYS A C 1
ATOM 1304 O O . LYS A 1 167 ? -13.807 -9.833 14.458 1.00 92.69 167 LYS A O 1
ATOM 1309 N N . GLU A 1 168 ? -13.084 -7.979 15.507 1.00 91.25 168 GLU A N 1
ATOM 1310 C CA . GLU A 1 168 ? -13.741 -8.253 16.790 1.00 91.25 168 GLU A CA 1
ATOM 1311 C C . GLU A 1 168 ? -15.250 -7.990 16.753 1.00 91.25 168 GLU A C 1
ATOM 1313 O O . GLU A 1 168 ? -16.030 -8.782 17.279 1.00 91.25 168 GLU A O 1
ATOM 1318 N N . LYS A 1 169 ? -15.674 -6.875 16.143 1.00 90.12 169 LYS A N 1
ATOM 1319 C CA . LYS A 1 169 ? -17.069 -6.405 16.214 1.00 90.12 169 LYS A CA 1
ATOM 1320 C C . LYS A 1 169 ? -17.950 -6.922 15.085 1.00 90.12 169 LYS A C 1
ATOM 1322 O O . LYS A 1 169 ? -19.137 -7.152 15.302 1.00 90.12 169 LYS A O 1
ATOM 1327 N N . THR A 1 170 ? -17.383 -7.102 13.894 1.00 89.25 170 THR A N 1
ATOM 1328 C CA . THR A 1 170 ? -18.134 -7.488 12.695 1.00 89.25 170 THR A CA 1
ATOM 1329 C C . THR A 1 170 ? -17.360 -8.522 11.866 1.00 89.25 170 THR A C 1
ATOM 1331 O O . THR A 1 170 ? -16.860 -8.204 10.782 1.00 89.25 170 THR A O 1
ATOM 1334 N N . PRO A 1 171 ? -17.289 -9.789 12.326 1.00 90.12 171 PRO A N 1
ATOM 1335 C CA . PRO A 1 171 ? -16.492 -10.833 11.675 1.00 90.12 171 PRO A CA 1
ATOM 1336 C C . PRO A 1 171 ? -16.842 -11.076 10.202 1.00 90.12 171 PRO A C 1
ATOM 1338 O O . PRO A 1 171 ? -15.969 -11.434 9.420 1.00 90.12 171 PRO A O 1
ATOM 1341 N N . GLN A 1 172 ? -18.097 -10.847 9.801 1.00 88.12 172 GLN A N 1
ATOM 1342 C CA . GLN A 1 172 ? -18.514 -10.991 8.404 1.00 88.12 172 GLN A CA 1
ATOM 1343 C C . GLN A 1 172 ? -17.787 -10.000 7.485 1.00 88.12 172 GLN A C 1
ATOM 1345 O O . GLN A 1 172 ? -17.150 -10.413 6.522 1.00 88.12 172 GLN A O 1
ATOM 1350 N N . ILE A 1 173 ? -17.806 -8.709 7.838 1.00 87.69 173 ILE A N 1
ATOM 1351 C CA . ILE A 1 173 ? -17.094 -7.652 7.103 1.00 87.69 173 ILE A CA 1
ATOM 1352 C C . ILE A 1 173 ? -15.596 -7.962 7.043 1.00 87.69 173 ILE A C 1
ATOM 1354 O O . ILE A 1 173 ? -14.956 -7.793 6.006 1.00 87.69 173 ILE A O 1
ATOM 1358 N N . TYR A 1 174 ? -15.035 -8.429 8.160 1.00 92.88 174 TYR A N 1
ATOM 1359 C CA . TYR A 1 174 ? -13.639 -8.839 8.219 1.00 92.88 174 TYR A CA 1
ATOM 1360 C C . TYR A 1 174 ? -13.332 -9.972 7.230 1.00 92.88 174 TYR A C 1
ATOM 1362 O O . TYR A 1 174 ? -12.389 -9.859 6.452 1.00 92.88 174 TYR A O 1
ATOM 1370 N N . ASN A 1 175 ? -14.133 -11.036 7.210 1.00 91.69 175 ASN A N 1
ATOM 1371 C CA . ASN A 1 175 ? -13.920 -12.164 6.303 1.00 91.69 175 ASN A CA 1
ATOM 1372 C C . ASN A 1 175 ? -14.017 -11.739 4.830 1.00 91.69 1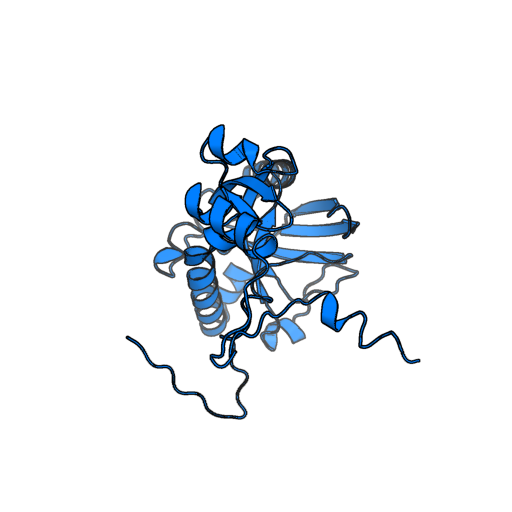75 ASN A C 1
ATOM 1374 O O . ASN A 1 175 ? -13.182 -12.154 4.024 1.00 91.69 175 ASN A O 1
ATOM 1378 N N . ASP A 1 176 ? -14.966 -10.861 4.497 1.00 89.88 176 ASP A N 1
ATOM 1379 C CA . ASP A 1 176 ? -15.122 -10.325 3.142 1.00 89.88 176 ASP A CA 1
ATOM 1380 C C . ASP A 1 176 ? -13.891 -9.495 2.727 1.00 89.88 176 ASP A C 1
ATOM 1382 O O . ASP A 1 176 ? -13.334 -9.695 1.643 1.00 89.88 176 ASP A O 1
ATOM 1386 N N . LEU A 1 177 ? -13.397 -8.622 3.619 1.00 93.44 177 LEU A N 1
ATOM 1387 C CA . LEU A 1 177 ? -12.147 -7.869 3.436 1.00 93.44 177 LEU A CA 1
ATOM 1388 C C . LEU A 1 177 ? -10.955 -8.800 3.178 1.00 93.44 177 LEU A C 1
ATOM 1390 O O . LEU A 1 177 ? -10.187 -8.572 2.240 1.00 93.44 177 LEU A O 1
ATOM 1394 N N . ILE A 1 178 ? -10.795 -9.842 4.001 1.00 95.88 178 ILE A N 1
ATOM 1395 C CA . ILE A 1 178 ? -9.668 -10.776 3.897 1.00 95.88 178 ILE A CA 1
ATOM 1396 C C . ILE A 1 178 ? -9.743 -11.604 2.613 1.00 95.88 178 ILE A C 1
ATOM 1398 O O . ILE A 1 178 ? -8.709 -11.806 1.974 1.00 95.88 178 ILE A O 1
ATOM 1402 N N . SER A 1 179 ? -10.938 -12.027 2.193 1.00 93.56 179 SER A N 1
ATOM 1403 C CA . SER A 1 179 ? -11.118 -12.748 0.931 1.00 93.56 179 SER A CA 1
ATOM 1404 C C . SER A 1 179 ? -10.644 -11.908 -0.257 1.00 93.56 179 SER A C 1
ATOM 1406 O O . SER A 1 179 ? -9.832 -12.371 -1.058 1.00 93.56 179 SER A O 1
ATOM 1408 N N . VAL A 1 180 ? -11.077 -10.645 -0.337 1.00 93.56 180 VAL A N 1
ATOM 1409 C CA . VAL A 1 180 ? -10.648 -9.734 -1.411 1.00 93.56 180 VAL A CA 1
ATOM 1410 C C . VAL A 1 180 ? -9.147 -9.452 -1.323 1.00 93.56 180 VAL A C 1
ATOM 1412 O O . VAL A 1 180 ? -8.445 -9.476 -2.335 1.00 93.56 180 VAL A O 1
ATOM 1415 N N . ALA A 1 181 ? -8.627 -9.211 -0.117 1.00 94.69 1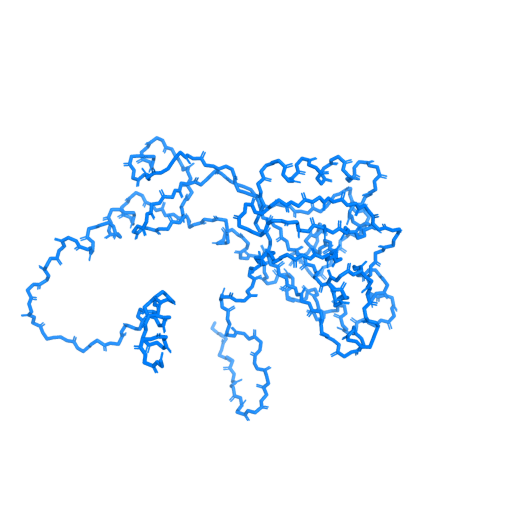81 ALA A N 1
ATOM 1416 C CA . ALA A 1 181 ? -7.214 -8.914 0.088 1.00 94.69 181 ALA A CA 1
ATOM 1417 C C . ALA A 1 181 ? -6.304 -10.072 -0.337 1.00 94.69 181 ALA A C 1
ATOM 1419 O O . ALA A 1 181 ? -5.273 -9.836 -0.969 1.00 94.69 181 ALA A O 1
ATOM 1420 N N . LYS A 1 182 ? -6.700 -11.314 -0.042 1.00 94.94 182 LYS A N 1
ATOM 1421 C CA . LYS A 1 182 ? -6.000 -12.527 -0.471 1.00 94.94 182 LYS A CA 1
ATOM 1422 C C . LYS A 1 182 ? -5.919 -12.616 -1.997 1.00 94.94 182 LYS A C 1
ATOM 1424 O O . LYS A 1 182 ? -4.830 -12.802 -2.543 1.00 94.94 182 LYS A O 1
ATOM 1429 N N . ASP A 1 183 ? -7.040 -12.422 -2.688 1.00 92.25 183 ASP A N 1
ATOM 1430 C CA . ASP A 1 183 ? -7.091 -12.491 -4.154 1.00 92.25 183 ASP A CA 1
ATOM 1431 C C . ASP A 1 183 ? -6.255 -11.399 -4.833 1.00 92.25 183 ASP A C 1
ATOM 1433 O O . ASP A 1 183 ? -5.690 -11.617 -5.911 1.00 92.25 183 ASP A O 1
ATOM 1437 N N . LEU A 1 184 ? -6.177 -10.217 -4.218 1.00 92.88 184 LEU A N 1
ATOM 1438 C CA . LEU A 1 184 ? -5.305 -9.134 -4.667 1.00 92.88 184 LEU A CA 1
ATOM 1439 C C . LEU A 1 184 ? -3.830 -9.438 -4.382 1.00 92.88 184 LEU A C 1
ATOM 1441 O O . LEU A 1 184 ? -2.988 -9.242 -5.255 1.00 92.88 184 LEU A O 1
ATOM 1445 N N . PHE A 1 185 ? -3.503 -9.964 -3.200 1.00 92.25 185 PHE A N 1
ATOM 1446 C CA . PHE A 1 185 ? -2.122 -10.266 -2.814 1.00 92.25 185 PHE A CA 1
ATOM 1447 C C . PHE A 1 185 ? -1.478 -11.333 -3.715 1.00 92.25 185 PHE A C 1
ATOM 1449 O O . PHE A 1 185 ? -0.297 -11.232 -4.076 1.00 92.25 185 PHE A O 1
ATOM 1456 N N . ASN A 1 186 ? -2.265 -12.323 -4.144 1.00 89.81 186 ASN A N 1
ATOM 1457 C CA . ASN A 1 186 ? -1.814 -13.372 -5.060 1.00 89.81 186 ASN A CA 1
ATOM 1458 C C . ASN A 1 186 ? -1.437 -12.831 -6.449 1.00 89.81 186 ASN A C 1
ATOM 1460 O O . ASN A 1 186 ? -0.508 -13.344 -7.063 1.00 89.81 186 ASN A O 1
ATOM 1464 N N . ARG A 1 187 ? -2.093 -11.757 -6.908 1.00 87.56 187 ARG A N 1
ATOM 1465 C CA . ARG A 1 187 ? -1.851 -11.111 -8.215 1.00 87.56 187 ARG A CA 1
ATOM 1466 C C . ARG A 1 187 ? -1.019 -9.831 -8.123 1.00 87.56 187 ARG A C 1
ATOM 1468 O O . ARG A 1 187 ? -0.811 -9.140 -9.109 1.00 87.56 187 ARG A O 1
ATOM 1475 N N . LEU A 1 188 ? -0.509 -9.514 -6.936 1.00 85.25 188 LEU A N 1
ATOM 1476 C CA . LEU A 1 188 ? 0.161 -8.246 -6.643 1.00 85.25 188 LEU A CA 1
ATOM 1477 C C . LEU A 1 188 ? 1.419 -7.993 -7.497 1.00 85.25 188 LEU A C 1
ATOM 1479 O O . LEU A 1 188 ? 1.819 -6.845 -7.669 1.00 85.25 188 LEU A O 1
ATOM 1483 N N . GLN A 1 189 ? 2.044 -9.045 -8.035 1.00 83.62 189 GLN A N 1
ATOM 1484 C CA . GLN A 1 189 ? 3.170 -8.910 -8.965 1.00 83.62 189 GLN A CA 1
ATOM 1485 C C . GLN A 1 189 ? 2.754 -8.214 -10.268 1.00 83.62 189 GLN A C 1
ATOM 1487 O O . GLN A 1 189 ? 3.481 -7.339 -10.737 1.00 83.62 189 GLN A O 1
ATOM 1492 N N . ASP A 1 190 ? 1.561 -8.520 -10.785 1.00 82.19 190 ASP A N 1
ATOM 1493 C CA . ASP A 1 190 ? 1.039 -7.949 -12.031 1.00 82.19 190 ASP A CA 1
ATOM 1494 C C . ASP A 1 190 ? 0.849 -6.424 -11.921 1.00 82.19 190 ASP A C 1
ATOM 1496 O O . ASP A 1 190 ? 0.988 -5.692 -12.902 1.00 82.19 190 ASP A O 1
ATOM 1500 N N . ASP A 1 191 ? 0.613 -5.920 -10.704 1.00 80.94 191 ASP A N 1
ATOM 1501 C CA . ASP A 1 191 ? 0.507 -4.484 -10.420 1.00 80.94 191 ASP A CA 1
ATOM 1502 C C . ASP A 1 191 ? 1.865 -3.763 -10.377 1.00 80.94 191 ASP A C 1
ATOM 1504 O O . ASP A 1 191 ? 1.934 -2.533 -10.540 1.00 80.94 191 ASP A O 1
ATOM 1508 N N . ILE A 1 192 ? 2.953 -4.503 -10.141 1.00 84.56 192 ILE A N 1
ATOM 1509 C CA . ILE A 1 192 ? 4.319 -3.971 -10.149 1.00 84.56 192 ILE A CA 1
ATOM 1510 C C . ILE A 1 192 ? 4.780 -3.818 -11.596 1.00 84.56 192 ILE A C 1
ATOM 1512 O O . ILE A 1 192 ? 5.137 -2.706 -12.006 1.00 84.56 192 ILE A O 1
ATOM 1516 N N . ALA A 1 193 ? 4.794 -4.918 -12.344 1.00 86.69 193 ALA A N 1
ATOM 1517 C CA . ALA A 1 193 ? 5.238 -4.986 -13.728 1.00 86.69 193 ALA A CA 1
ATOM 1518 C C . ALA A 1 193 ? 4.926 -6.364 -14.324 1.00 86.69 193 ALA A C 1
ATOM 1520 O O . ALA A 1 193 ? 4.847 -7.357 -13.606 1.00 86.69 193 ALA A O 1
ATOM 1521 N N . GLN A 1 194 ? 4.820 -6.424 -15.651 1.00 89.56 194 GLN A N 1
ATOM 1522 C CA . GLN A 1 194 ? 4.696 -7.689 -16.369 1.00 89.56 194 GLN A CA 1
ATOM 1523 C C . GLN A 1 194 ? 6.023 -8.461 -16.329 1.00 89.56 194 GLN A C 1
ATOM 1525 O O . GLN A 1 194 ? 7.089 -7.880 -16.548 1.00 89.56 194 GLN A O 1
ATOM 1530 N N . ASP A 1 195 ? 5.953 -9.771 -16.112 1.00 88.94 195 ASP A N 1
ATOM 1531 C CA . ASP A 1 195 ? 7.084 -10.671 -16.329 1.00 88.94 195 ASP A CA 1
ATOM 1532 C C . ASP A 1 195 ? 7.065 -11.132 -17.791 1.00 88.94 195 ASP A C 1
ATOM 1534 O O . ASP A 1 195 ? 6.292 -12.011 -18.173 1.00 88.94 195 ASP A O 1
ATOM 1538 N N . LEU A 1 196 ? 7.822 -10.433 -18.639 1.00 90.25 196 LEU A N 1
ATOM 1539 C CA . LEU A 1 196 ? 7.885 -10.691 -20.077 1.00 90.25 196 LEU A CA 1
ATOM 1540 C C . LEU A 1 196 ? 9.246 -11.269 -20.440 1.00 90.25 196 LEU A C 1
ATOM 1542 O O . LEU A 1 196 ? 10.260 -10.904 -19.853 1.00 90.25 196 LEU A O 1
ATOM 1546 N N . THR A 1 197 ? 9.286 -12.097 -21.477 1.00 93.50 197 THR A N 1
ATOM 1547 C CA . THR A 1 197 ? 10.538 -12.470 -22.137 1.00 93.50 197 THR A CA 1
ATOM 1548 C C . THR A 1 197 ? 10.977 -11.384 -23.120 1.00 93.50 197 THR A C 1
ATOM 1550 O O . THR A 1 197 ? 10.177 -10.569 -23.586 1.00 93.50 197 THR A O 1
ATOM 1553 N N . VAL A 1 198 ? 12.259 -11.392 -23.496 1.00 93.50 198 VAL A N 1
ATOM 1554 C CA . VAL A 1 198 ? 12.794 -10.487 -24.530 1.00 93.50 198 VAL A CA 1
ATOM 1555 C C . VAL A 1 198 ? 12.007 -10.600 -25.841 1.00 93.50 198 VAL A C 1
ATOM 1557 O O . VAL A 1 198 ? 11.747 -9.587 -26.490 1.00 93.50 198 VAL A O 1
ATOM 1560 N N . ASP A 1 199 ? 11.591 -11.807 -26.222 1.00 93.12 199 ASP A N 1
ATOM 1561 C CA . ASP A 1 199 ? 10.846 -12.019 -27.463 1.00 93.12 199 ASP A CA 1
ATOM 1562 C C . ASP A 1 199 ? 9.416 -11.476 -27.379 1.00 93.12 199 ASP A C 1
ATOM 1564 O O . ASP A 1 199 ? 8.971 -10.823 -28.319 1.00 93.12 199 ASP A O 1
ATOM 1568 N N . GLN A 1 200 ? 8.741 -11.606 -26.232 1.00 92.25 200 GLN A N 1
ATOM 1569 C CA . GLN A 1 200 ? 7.429 -10.981 -26.011 1.00 92.25 200 GLN A CA 1
ATOM 1570 C C . GLN A 1 200 ? 7.506 -9.448 -26.045 1.00 92.25 200 GLN A C 1
ATOM 1572 O O . GLN A 1 200 ? 6.599 -8.780 -26.544 1.00 92.25 200 GLN A O 1
ATOM 1577 N N . ILE A 1 201 ? 8.598 -8.867 -25.539 1.00 91.69 201 ILE A N 1
ATOM 1578 C CA . ILE A 1 201 ? 8.843 -7.422 -25.627 1.00 91.69 201 ILE A CA 1
ATOM 1579 C C . ILE A 1 201 ? 9.030 -7.009 -27.093 1.00 91.69 201 ILE A C 1
ATOM 1581 O O . ILE A 1 201 ? 8.406 -6.050 -27.547 1.00 91.69 201 ILE A O 1
ATOM 1585 N N . ARG A 1 202 ? 9.842 -7.749 -27.860 1.00 92.06 202 ARG A N 1
ATOM 1586 C CA . ARG A 1 202 ? 10.047 -7.501 -29.298 1.00 92.06 202 ARG A CA 1
ATOM 1587 C C . ARG A 1 202 ? 8.765 -7.645 -30.104 1.00 92.06 202 ARG A C 1
ATOM 1589 O O . ARG A 1 202 ? 8.543 -6.840 -31.004 1.00 92.06 202 ARG A O 1
ATOM 1596 N N . GLU A 1 203 ? 7.937 -8.634 -29.793 1.00 91.50 203 GLU A N 1
ATOM 1597 C CA . GLU A 1 203 ? 6.643 -8.851 -30.438 1.00 91.50 203 GLU A CA 1
ATOM 1598 C C . GLU A 1 203 ? 5.723 -7.645 -30.222 1.00 91.50 203 GLU A C 1
ATOM 1600 O O . GLU A 1 203 ? 5.219 -7.075 -31.191 1.00 91.50 203 GLU A O 1
ATOM 1605 N N . LYS A 1 204 ? 5.602 -7.170 -28.975 1.00 89.50 204 LYS A N 1
ATOM 1606 C CA . LYS A 1 204 ? 4.819 -5.967 -28.645 1.00 89.50 204 LYS A CA 1
ATOM 1607 C C . LYS A 1 204 ? 5.334 -4.707 -29.347 1.00 89.50 204 LYS A C 1
ATOM 1609 O O . LYS A 1 204 ? 4.533 -3.882 -29.777 1.00 89.50 204 LYS A O 1
ATOM 1614 N N . LEU A 1 205 ? 6.652 -4.570 -29.506 1.00 88.19 205 LEU A N 1
ATOM 1615 C CA . LEU A 1 205 ? 7.262 -3.456 -30.243 1.00 88.19 205 LEU A CA 1
ATOM 1616 C C . LEU A 1 205 ? 7.069 -3.572 -31.766 1.00 88.19 205 LEU A C 1
ATOM 1618 O O . LEU A 1 205 ? 6.876 -2.566 -32.445 1.00 88.19 205 LEU A O 1
ATOM 1622 N N . SER A 1 206 ? 7.111 -4.791 -32.310 1.00 82.94 206 SER A N 1
ATOM 1623 C CA . SER A 1 206 ? 7.026 -5.055 -33.755 1.00 82.94 206 SER A CA 1
ATOM 1624 C C . SER A 1 206 ? 5.590 -5.039 -34.276 1.00 82.94 206 SER A C 1
ATOM 1626 O O . SER A 1 206 ? 5.363 -4.635 -35.416 1.00 82.94 206 SER A O 1
ATOM 1628 N N . GLY A 1 207 ? 4.612 -5.393 -33.436 1.00 66.75 207 GLY A N 1
ATOM 1629 C CA . GLY A 1 207 ? 3.181 -5.388 -33.761 1.00 66.75 207 GLY A CA 1
ATOM 1630 C C . GLY A 1 207 ? 2.600 -4.015 -34.129 1.00 66.75 207 GLY A C 1
ATOM 1631 O O . GLY A 1 207 ? 1.460 -3.948 -34.574 1.00 66.75 207 GLY A O 1
ATOM 1632 N N . LYS A 1 208 ? 3.374 -2.926 -33.994 1.00 56.53 208 LYS A N 1
ATOM 1633 C CA . LYS A 1 208 ? 3.015 -1.582 -34.485 1.00 56.53 208 LYS A CA 1
ATOM 1634 C C . LYS A 1 208 ? 3.714 -1.157 -35.783 1.00 56.53 208 LYS A C 1
ATOM 1636 O O . LYS A 1 208 ? 3.215 -0.258 -36.448 1.00 56.53 208 LYS A O 1
ATOM 1641 N N . ASN A 1 209 ? 4.822 -1.797 -36.168 1.00 44.78 209 ASN A N 1
ATOM 1642 C CA . ASN A 1 209 ? 5.576 -1.450 -37.386 1.00 44.78 209 ASN A CA 1
ATOM 1643 C C . ASN A 1 209 ? 5.326 -2.414 -38.558 1.00 44.78 209 ASN A C 1
ATOM 1645 O O . ASN A 1 209 ? 5.832 -2.195 -39.657 1.00 44.78 209 ASN A O 1
ATOM 1649 N N . GLY A 1 210 ? 4.530 -3.464 -38.350 1.00 40.19 210 GLY A N 1
ATOM 1650 C CA . GLY A 1 210 ? 4.005 -4.304 -39.419 1.00 40.19 210 GLY A CA 1
ATOM 1651 C C . GLY A 1 210 ? 2.692 -3.742 -39.950 1.00 40.19 210 GLY A C 1
ATOM 1652 O O . GLY A 1 210 ? 1.626 -4.087 -39.444 1.00 40.19 210 GLY A O 1
ATOM 1653 N N . GLY A 1 211 ? 2.749 -2.911 -40.995 1.00 39.78 211 GLY A N 1
ATOM 1654 C CA . GLY A 1 211 ? 1.597 -2.747 -41.878 1.00 39.78 211 GLY A CA 1
ATOM 1655 C C . GLY A 1 211 ? 1.193 -4.133 -42.378 1.00 39.78 211 GLY A C 1
ATOM 1656 O O . GLY A 1 211 ? 1.923 -4.753 -43.146 1.00 39.78 211 GLY A O 1
ATOM 1657 N N . SER A 1 212 ? 0.079 -4.661 -41.878 1.00 32.00 212 SER A N 1
ATOM 1658 C CA . SER A 1 212 ? -0.437 -5.943 -42.350 1.00 32.00 212 SER A CA 1
ATOM 1659 C C . SER A 1 212 ? -1.041 -5.740 -43.742 1.00 32.00 212 SER A C 1
ATOM 1661 O O . SER A 1 212 ? -1.838 -4.812 -43.912 1.00 32.00 212 SER A O 1
ATOM 1663 N N . PRO A 1 213 ? -0.717 -6.578 -44.746 1.00 34.44 213 PRO A N 1
ATOM 1664 C CA . PRO A 1 213 ? -1.526 -6.636 -45.947 1.00 34.44 213 PRO A CA 1
ATOM 1665 C C . PRO A 1 213 ? -2.924 -7.123 -45.555 1.00 34.44 213 PRO A C 1
ATOM 1667 O O . PRO A 1 213 ? -3.089 -8.075 -44.792 1.00 34.44 213 PRO A O 1
ATOM 1670 N N . VAL A 1 214 ? -3.932 -6.433 -46.071 1.00 40.75 214 VAL A N 1
ATOM 1671 C CA . VAL A 1 214 ? -5.348 -6.740 -45.886 1.00 40.75 214 VAL A CA 1
ATOM 1672 C C . VAL A 1 214 ? -5.664 -8.100 -46.511 1.00 40.75 214 VAL A C 1
ATOM 1674 O O . VAL A 1 214 ? -5.547 -8.244 -47.724 1.00 40.75 214 VAL A O 1
ATOM 1677 N N . ALA A 1 215 ? -6.128 -9.067 -45.714 1.00 35.91 215 ALA A N 1
ATOM 1678 C CA . ALA A 1 215 ? -6.950 -10.181 -46.196 1.00 35.91 215 ALA A CA 1
ATOM 1679 C C . ALA A 1 215 ? -7.725 -10.847 -45.041 1.00 35.91 215 ALA A C 1
ATOM 1681 O O . ALA A 1 215 ? -7.263 -11.794 -44.418 1.00 35.91 215 ALA A O 1
ATOM 1682 N N . GLY A 1 216 ? -8.914 -10.299 -44.773 1.00 41.22 216 GLY A N 1
ATOM 1683 C CA . GLY A 1 216 ? -10.109 -10.974 -44.255 1.00 41.22 216 GLY A CA 1
ATOM 1684 C C . GLY A 1 216 ? -9.975 -12.043 -43.165 1.00 41.22 216 GLY A C 1
ATOM 1685 O O . GLY A 1 216 ? -9.932 -13.227 -43.473 1.00 41.22 216 GLY A O 1
ATOM 1686 N N . MET A 1 217 ? -10.141 -11.644 -41.901 1.00 29.52 217 MET A N 1
ATOM 1687 C CA . MET A 1 217 ? -10.909 -12.431 -40.926 1.00 29.52 217 MET A CA 1
ATOM 1688 C C . MET A 1 217 ? -11.363 -11.538 -39.762 1.00 29.52 217 MET A C 1
ATOM 1690 O O . MET A 1 217 ? -10.661 -10.616 -39.362 1.00 29.52 217 MET A O 1
ATOM 1694 N N . GLN A 1 218 ? -12.595 -11.760 -39.303 1.00 34.94 218 GLN A N 1
ATOM 1695 C CA . GLN A 1 218 ? -13.372 -10.902 -38.404 1.00 34.94 218 GLN A CA 1
ATOM 1696 C C . GLN A 1 218 ? -12.644 -10.520 -37.104 1.00 34.94 218 GLN A C 1
ATOM 1698 O O . GLN A 1 218 ? -12.255 -11.373 -36.311 1.00 34.94 218 GLN A O 1
ATOM 1703 N N . ASN A 1 219 ? -12.548 -9.208 -36.872 1.00 33.09 219 ASN A N 1
ATOM 1704 C CA . ASN A 1 219 ? -12.055 -8.595 -35.645 1.00 33.09 219 ASN A CA 1
ATOM 1705 C C . ASN A 1 219 ? -13.120 -8.642 -34.537 1.00 33.09 219 ASN A C 1
ATOM 1707 O O . ASN A 1 219 ? -14.092 -7.890 -34.567 1.00 33.09 219 ASN A O 1
ATOM 1711 N N . THR A 1 220 ? -12.871 -9.437 -33.501 1.00 39.00 220 THR A N 1
ATOM 1712 C CA . THR A 1 220 ? -13.311 -9.140 -32.130 1.00 39.00 220 THR A CA 1
ATOM 1713 C C . THR A 1 220 ? -12.072 -9.055 -31.248 1.00 39.00 220 THR A C 1
ATOM 1715 O O . THR A 1 220 ? -11.699 -10.015 -30.581 1.00 39.00 220 THR A O 1
ATOM 1718 N N . ALA A 1 221 ? -11.415 -7.898 -31.276 1.00 33.62 221 ALA A N 1
ATOM 1719 C CA . ALA A 1 221 ? -10.381 -7.519 -30.324 1.00 33.62 221 ALA A CA 1
ATOM 1720 C C . ALA A 1 221 ? -10.683 -6.091 -29.862 1.00 33.62 221 ALA A C 1
ATOM 1722 O O . ALA A 1 221 ? -10.337 -5.108 -30.510 1.00 33.62 221 ALA A O 1
ATOM 1723 N N . SER A 1 222 ? -11.409 -5.989 -28.753 1.00 33.53 222 SER A N 1
ATOM 1724 C CA . SER A 1 222 ? -11.677 -4.741 -28.048 1.00 33.53 222 SER A CA 1
ATOM 1725 C C . SER A 1 222 ? -10.398 -4.271 -27.348 1.00 33.53 222 SER A C 1
ATOM 1727 O O . SER A 1 222 ? -10.144 -4.632 -26.198 1.00 33.53 222 SER A O 1
ATOM 1729 N N . SER A 1 223 ? -9.580 -3.481 -28.045 1.00 39.78 223 SER A N 1
ATOM 1730 C CA . SER A 1 223 ? -8.514 -2.688 -27.431 1.00 39.78 223 SER A CA 1
ATOM 1731 C C . SER A 1 223 ? -9.146 -1.488 -26.724 1.00 39.78 223 SER A C 1
ATOM 1733 O O . SER A 1 223 ? -9.474 -0.482 -27.349 1.00 39.78 223 SER A O 1
ATOM 1735 N N . PHE A 1 224 ? -9.368 -1.606 -25.419 1.00 38.97 224 PHE A N 1
ATOM 1736 C CA . PHE A 1 224 ? -9.865 -0.501 -24.608 1.00 38.97 224 PHE A CA 1
ATOM 1737 C C . PHE A 1 224 ? -8.699 0.436 -24.251 1.00 38.97 224 PHE A C 1
ATOM 1739 O O . PHE A 1 224 ? -7.934 0.153 -23.330 1.00 38.97 224 PHE A O 1
ATOM 1746 N N . ASN A 1 225 ? -8.554 1.536 -24.996 1.00 37.56 225 ASN A N 1
ATOM 1747 C CA . ASN A 1 225 ? -7.669 2.658 -24.673 1.00 37.56 225 ASN A CA 1
ATOM 1748 C C . ASN A 1 225 ? -8.491 3.748 -23.975 1.00 37.56 225 ASN A C 1
ATOM 1750 O O . ASN A 1 225 ? -9.354 4.371 -24.584 1.00 37.56 225 ASN A O 1
ATOM 1754 N N . ALA A 1 226 ? -8.230 3.986 -22.690 1.00 39.19 226 ALA A N 1
ATOM 1755 C CA . ALA A 1 226 ? -8.974 4.970 -21.899 1.00 39.19 226 ALA A CA 1
ATOM 1756 C C . ALA A 1 226 ? -8.659 6.438 -22.263 1.00 39.19 226 ALA A C 1
ATOM 1758 O O . ALA A 1 226 ? -9.431 7.317 -21.892 1.00 39.19 226 ALA A O 1
ATOM 1759 N N . ASP A 1 227 ? -7.580 6.700 -23.006 1.00 41.50 227 ASP A N 1
ATOM 1760 C CA . ASP A 1 227 ? -7.229 8.052 -23.471 1.00 41.50 227 ASP A CA 1
ATOM 1761 C C . ASP A 1 227 ? -7.923 8.436 -24.795 1.00 41.50 227 ASP A C 1
ATOM 1763 O O . ASP A 1 227 ? -8.119 9.620 -25.052 1.00 41.50 227 ASP A O 1
ATOM 1767 N N . ASP A 1 228 ? -8.397 7.465 -25.588 1.00 45.47 228 ASP A N 1
ATOM 1768 C CA . ASP A 1 228 ? -9.169 7.733 -26.817 1.00 45.47 228 ASP A CA 1
ATOM 1769 C C . ASP A 1 228 ? -10.661 8.008 -26.525 1.00 45.47 228 ASP A C 1
ATOM 1771 O O . ASP A 1 228 ? -11.341 8.657 -27.312 1.00 45.47 228 ASP A O 1
ATOM 1775 N N . VAL A 1 229 ? -11.174 7.590 -25.359 1.00 45.69 229 VAL A N 1
ATOM 1776 C CA . VAL A 1 229 ? -12.571 7.833 -24.934 1.00 45.69 229 VAL A CA 1
ATOM 1777 C C . VAL A 1 229 ? -12.761 9.234 -24.330 1.00 45.69 229 VAL A C 1
ATOM 1779 O O . VAL A 1 229 ? -13.872 9.757 -24.314 1.00 45.69 229 VAL A O 1
ATOM 1782 N N . LEU A 1 230 ? -11.694 9.877 -23.842 1.00 38.41 230 LEU A N 1
ATOM 1783 C CA . LEU A 1 230 ? -11.786 11.204 -23.217 1.00 38.41 230 LEU A CA 1
ATOM 1784 C C . LEU A 1 230 ? -11.744 12.365 -24.222 1.00 38.41 230 LEU A C 1
ATOM 1786 O O . LEU A 1 230 ? -12.339 13.405 -23.947 1.00 38.41 230 LEU A O 1
ATOM 1790 N N . ASN A 1 231 ? -11.116 12.190 -25.388 1.00 42.09 231 ASN A N 1
ATOM 1791 C CA . ASN A 1 231 ? -11.124 13.210 -26.445 1.00 42.09 231 ASN A CA 1
ATOM 1792 C C . ASN A 1 231 ? -12.417 13.215 -27.279 1.00 42.09 231 ASN A C 1
ATOM 1794 O O . ASN A 1 231 ? -12.730 14.238 -27.877 1.00 42.09 231 ASN A O 1
ATOM 1798 N N . ASP A 1 232 ? -13.188 12.125 -27.274 1.00 45.53 232 ASP A N 1
ATOM 1799 C CA . ASP A 1 232 ? -14.446 12.005 -28.033 1.00 45.53 232 ASP A CA 1
ATOM 1800 C C . ASP A 1 232 ? -15.689 12.437 -27.217 1.00 45.53 232 ASP A C 1
ATOM 1802 O O . ASP A 1 232 ? -16.780 12.590 -27.752 1.00 45.53 232 ASP A O 1
ATOM 1806 N N . VAL A 1 233 ? -15.537 12.673 -25.903 1.00 44.81 233 VAL A N 1
ATOM 1807 C CA . VAL A 1 233 ? -16.633 13.087 -24.992 1.00 44.81 233 VAL A CA 1
ATOM 1808 C C . VAL A 1 233 ? -16.535 14.562 -24.567 1.00 44.81 233 VAL A C 1
ATOM 1810 O O . VAL A 1 233 ? -17.505 15.126 -24.070 1.00 44.81 233 VAL A O 1
ATOM 1813 N N . LEU A 1 234 ? -15.391 15.218 -24.780 1.00 44.16 234 LEU A N 1
ATOM 1814 C CA . LEU A 1 234 ? -15.174 16.634 -24.433 1.00 44.16 234 LEU A CA 1
ATOM 1815 C C . LEU A 1 234 ? -14.947 17.538 -25.658 1.00 44.16 234 LEU A C 1
ATOM 1817 O O . LEU A 1 234 ? -14.609 18.707 -25.494 1.00 44.16 234 LEU A O 1
ATOM 1821 N N . GLY A 1 235 ? -15.122 17.001 -26.870 1.00 42.91 235 GLY A N 1
ATOM 1822 C CA . GLY A 1 235 ? -14.956 17.729 -28.132 1.00 42.91 235 GLY A CA 1
ATOM 1823 C C . GLY A 1 235 ? -16.202 18.453 -28.651 1.00 42.91 235 GLY A C 1
ATOM 1824 O O . GLY A 1 235 ? -16.057 19.264 -29.555 1.00 42.91 235 GLY A O 1
ATOM 1825 N N . ASP A 1 236 ? -17.384 18.209 -28.077 1.00 43.22 236 ASP A N 1
ATOM 1826 C CA . ASP A 1 236 ? -18.638 18.878 -28.459 1.00 43.22 236 ASP A CA 1
ATOM 1827 C C . ASP A 1 236 ? -19.445 19.295 -27.215 1.00 43.22 236 ASP A C 1
ATOM 1829 O O . ASP A 1 236 ? -20.463 18.681 -26.889 1.00 43.22 236 ASP A O 1
ATOM 1833 N N . ILE A 1 237 ? -18.973 20.343 -26.521 1.00 40.88 237 ILE A N 1
ATOM 1834 C CA . ILE A 1 237 ? -19.792 21.419 -25.914 1.00 40.88 237 ILE A CA 1
ATOM 1835 C C . ILE A 1 237 ? -19.009 22.732 -26.013 1.00 40.88 237 ILE A C 1
ATOM 1837 O O . ILE A 1 237 ? -17.848 22.755 -25.546 1.00 40.88 237 ILE A O 1
#

Radius of gyration: 20.71 Å; chains: 1; bounding box: 50×46×64 Å